Protein AF-A0A936TD82-F1 (afdb_monomer)

Solvent-accessible surface area (backbone atoms only — not comparable to full-atom values): 10692 Å² total; per-residue (Å²): 138,87,82,88,80,78,84,85,64,74,67,63,62,51,55,53,51,53,50,52,52,50,52,49,46,50,29,52,47,67,69,56,75,55,73,73,92,40,67,47,78,34,81,66,51,77,82,52,66,84,68,60,58,42,85,24,21,37,32,27,45,34,53,50,66,37,56,65,68,54,53,74,76,47,62,52,78,32,47,30,27,42,32,51,47,90,57,96,81,68,92,60,56,72,76,52,42,55,74,63,57,62,71,73,46,75,38,30,41,46,51,51,61,72,66,44,68,70,79,40,91,47,33,26,39,41,35,31,49,39,60,57,76,69,71,75,44,71,68,58,53,46,54,54,46,52,57,38,45,74,73,70,47,52,70,71,53,35,16,50,50,53,16,62,77,65,73,46,62,45,64,64,41,38,53,56,54,50,59,71,64,66,84,115

Structure (mmCIF, N/CA/C/O backbone):
data_AF-A0A936TD82-F1
#
_entry.id   AF-A0A936TD82-F1
#
loop_
_atom_site.group_PDB
_atom_site.id
_atom_site.type_symbol
_atom_site.label_atom_id
_atom_site.label_alt_id
_atom_site.label_comp_id
_atom_site.label_asym_id
_atom_site.label_entity_id
_atom_site.label_seq_id
_atom_site.pdbx_PDB_ins_code
_atom_site.Cartn_x
_atom_site.Cartn_y
_atom_site.Cartn_z
_atom_site.occupancy
_atom_site.B_iso_or_equiv
_atom_site.auth_seq_id
_atom_site.auth_comp_id
_atom_site.auth_asym_id
_atom_site.auth_atom_id
_atom_site.pdbx_PDB_model_num
ATOM 1 N N . MET A 1 1 ? -2.930 32.697 -51.860 1.00 32.88 1 MET A N 1
ATOM 2 C CA . MET A 1 1 ? -3.647 31.473 -51.443 1.00 32.88 1 MET A CA 1
ATOM 3 C C . MET A 1 1 ? -2.706 30.643 -50.570 1.00 32.88 1 MET A C 1
ATOM 5 O O . MET A 1 1 ? -1.529 30.583 -50.905 1.00 32.88 1 MET A O 1
ATOM 9 N N . PRO A 1 2 ? -3.184 30.146 -49.419 1.00 61.78 2 PRO A N 1
ATOM 10 C CA . PRO A 1 2 ? -2.385 29.692 -48.270 1.00 61.78 2 PRO A CA 1
ATOM 11 C C . PRO A 1 2 ? -2.064 28.193 -48.355 1.00 61.78 2 PRO A C 1
ATOM 13 O O . PRO A 1 2 ? -2.747 27.525 -49.112 1.00 61.78 2 PRO A O 1
ATOM 16 N N . GLN A 1 3 ? -1.140 27.667 -47.532 1.00 42.66 3 GLN A N 1
ATOM 17 C CA . GLN A 1 3 ? -1.385 26.486 -46.673 1.00 42.66 3 GLN A CA 1
ATOM 18 C C . GLN A 1 3 ? -0.402 26.448 -45.485 1.00 42.66 3 GLN A C 1
ATOM 20 O O . GLN A 1 3 ? 0.800 26.246 -45.632 1.00 42.66 3 GLN A O 1
ATOM 25 N N . ARG A 1 4 ? -0.964 26.640 -44.283 1.00 53.16 4 ARG A N 1
ATOM 26 C CA . ARG A 1 4 ? -0.412 26.195 -42.997 1.00 53.16 4 ARG A CA 1
ATOM 27 C C . ARG A 1 4 ? -0.395 24.663 -42.993 1.00 53.16 4 ARG A C 1
ATOM 29 O O . ARG A 1 4 ? -1.455 24.069 -43.157 1.00 53.16 4 ARG A O 1
ATOM 36 N N . ILE A 1 5 ? 0.741 24.038 -42.690 1.00 48.53 5 ILE A N 1
ATOM 37 C CA . ILE A 1 5 ? 0.775 22.645 -42.218 1.00 48.53 5 ILE A CA 1
ATOM 38 C C . ILE A 1 5 ? 1.261 22.679 -40.772 1.00 48.53 5 ILE A C 1
ATOM 40 O O . ILE A 1 5 ? 2.454 22.685 -40.478 1.00 48.53 5 ILE A O 1
ATOM 44 N N . GLY A 1 6 ? 0.297 22.775 -39.856 1.00 42.62 6 GLY A N 1
ATOM 45 C CA . GLY A 1 6 ? 0.531 22.534 -38.441 1.00 42.62 6 GLY A CA 1
ATOM 46 C C . GLY A 1 6 ? 0.872 21.060 -38.242 1.00 42.62 6 GLY A C 1
ATOM 47 O O . GLY A 1 6 ? 0.061 20.185 -38.546 1.00 42.62 6 GLY A O 1
ATOM 48 N N . ARG A 1 7 ? 2.087 20.799 -37.752 1.00 45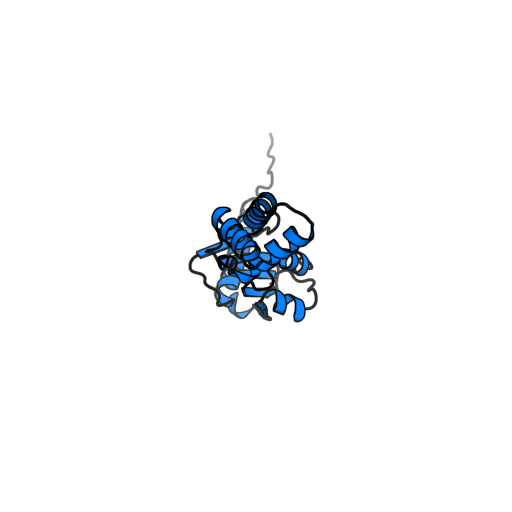.06 7 ARG A N 1
ATOM 49 C CA . ARG A 1 7 ? 2.569 19.483 -37.316 1.00 45.06 7 ARG A CA 1
ATOM 50 C C . ARG A 1 7 ? 1.556 18.828 -36.371 1.00 45.06 7 ARG A C 1
ATOM 52 O O . ARG A 1 7 ? 1.443 19.197 -35.209 1.00 45.06 7 ARG A O 1
ATOM 59 N N . SER A 1 8 ? 0.870 17.807 -36.863 1.00 43.50 8 SER A N 1
ATOM 60 C CA . SER A 1 8 ? -0.009 16.910 -36.107 1.00 43.50 8 SER A CA 1
ATOM 61 C C . SER A 1 8 ? 0.768 15.653 -35.686 1.00 43.50 8 SER A C 1
ATOM 63 O O . SER A 1 8 ? 0.385 14.528 -35.982 1.00 43.50 8 SER A O 1
ATOM 65 N N . VAL A 1 9 ? 1.907 15.849 -35.011 1.00 45.84 9 VAL A N 1
ATOM 66 C CA . VAL A 1 9 ? 2.781 14.756 -34.527 1.00 45.84 9 VAL A CA 1
ATOM 67 C C . VAL A 1 9 ? 2.456 14.365 -33.074 1.00 45.84 9 VAL A C 1
ATOM 69 O O . VAL A 1 9 ? 2.829 13.295 -32.619 1.00 45.84 9 VAL A O 1
ATOM 72 N N . SER A 1 10 ? 1.685 15.182 -32.351 1.00 50.56 10 SER A N 1
ATOM 73 C CA . SER A 1 10 ? 1.634 15.117 -30.884 1.00 50.56 10 SER A CA 1
ATOM 74 C C . SER A 1 10 ? 0.820 13.969 -30.270 1.00 50.56 10 SER A C 1
ATOM 76 O O . SER A 1 10 ? 1.037 13.680 -29.106 1.00 50.56 10 SER A O 1
ATOM 78 N N . ARG A 1 11 ? -0.110 13.318 -30.989 1.00 47.69 11 ARG A N 1
ATOM 79 C CA . ARG A 1 11 ? -1.046 12.348 -30.364 1.00 47.69 11 ARG A CA 1
ATOM 80 C C . ARG A 1 11 ? -0.688 10.872 -30.549 1.00 47.69 11 ARG A C 1
ATOM 82 O O . ARG A 1 11 ? -1.080 10.057 -29.726 1.00 47.69 11 ARG A O 1
ATOM 89 N N . ARG A 1 12 ? 0.031 10.504 -31.618 1.00 52.75 12 ARG A N 1
ATOM 90 C CA . ARG A 1 12 ? 0.433 9.096 -31.833 1.00 52.75 12 ARG A CA 1
ATOM 91 C C . ARG A 1 12 ? 1.598 8.697 -30.930 1.00 52.75 12 ARG A C 1
ATOM 93 O O . ARG A 1 12 ? 1.549 7.639 -30.325 1.00 52.75 12 ARG A O 1
ATOM 100 N N . SER A 1 13 ? 2.589 9.575 -30.780 1.00 61.00 13 SER A N 1
ATOM 101 C CA . SER A 1 13 ? 3.765 9.315 -29.940 1.00 61.00 13 SER A CA 1
ATOM 102 C C . SER A 1 13 ? 3.441 9.220 -28.450 1.00 61.00 13 SER A C 1
ATOM 104 O O . SER A 1 13 ? 4.151 8.553 -27.711 1.00 61.00 13 SER A O 1
ATOM 106 N N . GLU A 1 14 ? 2.398 9.914 -27.998 1.00 62.06 14 GLU A N 1
ATOM 107 C CA . GLU A 1 14 ? 1.961 9.896 -26.601 1.00 62.06 14 GLU A CA 1
ATOM 108 C C . GLU A 1 14 ? 1.272 8.569 -26.257 1.00 62.06 14 GLU A C 1
ATOM 110 O O . GLU A 1 14 ? 1.663 7.918 -25.293 1.00 62.06 14 GLU A O 1
ATOM 115 N N . GLY A 1 15 ? 0.365 8.098 -27.122 1.00 69.12 15 GLY A N 1
ATOM 116 C CA . GLY A 1 15 ? -0.286 6.794 -26.954 1.00 69.12 15 GLY A CA 1
ATOM 117 C C . GLY A 1 15 ? 0.677 5.604 -27.042 1.00 69.12 15 GLY A C 1
ATOM 118 O O . GLY A 1 15 ? 0.495 4.618 -26.332 1.00 69.12 15 GLY A O 1
ATOM 119 N N . ASP A 1 16 ? 1.728 5.697 -27.863 1.00 73.62 16 ASP A N 1
ATOM 120 C CA . ASP A 1 16 ? 2.760 4.653 -27.942 1.00 73.62 16 ASP A CA 1
ATOM 121 C C . ASP A 1 16 ? 3.604 4.586 -26.657 1.00 73.62 16 ASP A C 1
ATOM 123 O O . ASP A 1 16 ? 3.906 3.496 -26.173 1.00 73.62 16 ASP A O 1
ATOM 127 N N . ARG A 1 17 ? 3.935 5.739 -26.059 1.00 72.06 17 ARG A N 1
ATOM 128 C CA . ARG A 1 17 ? 4.674 5.814 -24.786 1.00 72.06 17 ARG A CA 1
ATOM 129 C C . ARG A 1 17 ? 3.850 5.313 -23.608 1.00 72.06 17 ARG A C 1
ATOM 131 O O . ARG A 1 17 ? 4.374 4.609 -22.752 1.00 72.06 17 ARG A O 1
ATOM 138 N N . GLU A 1 18 ? 2.574 5.674 -23.553 1.00 75.69 18 GLU A N 1
ATOM 139 C CA . GLU A 1 18 ? 1.669 5.210 -22.501 1.00 7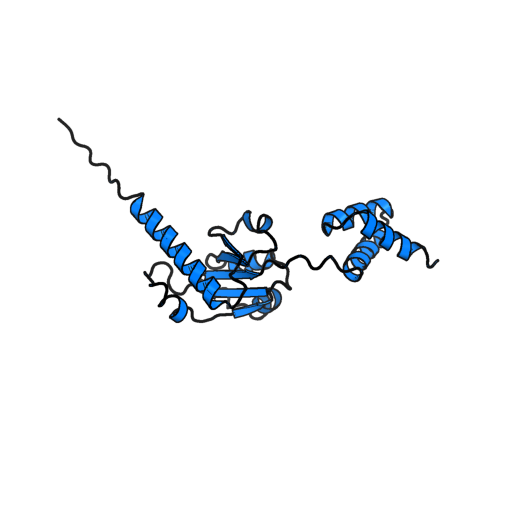5.69 18 GLU A CA 1
ATOM 140 C C . GLU A 1 18 ? 1.464 3.694 -22.576 1.00 75.69 18 GLU A C 1
ATOM 142 O O . GLU A 1 18 ? 1.583 3.003 -21.564 1.00 75.69 18 GLU A O 1
ATOM 147 N N . ARG A 1 19 ? 1.270 3.155 -23.789 1.00 78.44 19 ARG A N 1
ATOM 148 C CA . ARG A 1 19 ? 1.216 1.706 -24.015 1.00 78.44 19 ARG A CA 1
ATOM 149 C C . ARG A 1 19 ? 2.490 1.016 -23.532 1.00 78.44 19 ARG A C 1
ATOM 151 O O . ARG A 1 19 ? 2.409 0.029 -22.813 1.00 78.44 19 ARG A O 1
ATOM 158 N N . GLN A 1 20 ? 3.651 1.560 -23.881 1.00 76.25 20 GLN A N 1
ATOM 159 C CA . GLN A 1 20 ? 4.940 0.999 -23.486 1.00 76.25 20 GLN A CA 1
ATOM 160 C C . GLN A 1 20 ? 5.153 1.037 -21.964 1.00 76.25 20 GLN A C 1
ATOM 162 O O . GLN A 1 20 ? 5.685 0.089 -21.391 1.00 76.25 20 GLN A O 1
ATOM 167 N N . ARG A 1 21 ? 4.707 2.100 -21.283 1.00 77.06 21 ARG A N 1
ATOM 168 C CA . ARG A 1 21 ? 4.716 2.165 -19.812 1.00 77.06 21 ARG A CA 1
ATOM 169 C C . ARG A 1 21 ? 3.813 1.103 -19.194 1.00 77.06 21 ARG A C 1
ATOM 171 O O . ARG A 1 21 ? 4.217 0.461 -18.232 1.00 77.06 21 ARG A O 1
ATOM 178 N N . MET A 1 22 ? 2.629 0.891 -19.763 1.00 81.31 22 MET A N 1
ATOM 179 C CA . MET A 1 22 ? 1.710 -0.152 -19.308 1.00 81.31 22 MET A CA 1
ATOM 180 C C . MET A 1 22 ? 2.308 -1.555 -19.491 1.00 81.31 22 MET A C 1
ATOM 182 O O . MET A 1 22 ? 2.286 -2.350 -18.561 1.00 81.31 22 MET A O 1
ATOM 186 N N . GLU A 1 23 ? 2.900 -1.856 -20.649 1.00 81.75 23 GLU A N 1
ATOM 187 C CA . GLU A 1 23 ? 3.557 -3.149 -20.911 1.00 81.75 23 GLU A CA 1
ATOM 188 C C . GLU A 1 23 ? 4.676 -3.444 -19.901 1.00 81.75 23 GLU A C 1
ATOM 190 O O . GLU A 1 23 ? 4.805 -4.569 -19.419 1.00 81.75 23 GLU A O 1
ATOM 195 N N . ARG A 1 24 ? 5.442 -2.419 -19.514 1.00 77.62 24 ARG A N 1
ATOM 196 C CA . ARG A 1 24 ? 6.495 -2.537 -18.496 1.00 77.62 24 ARG A CA 1
ATOM 197 C C . ARG A 1 24 ? 5.947 -2.735 -17.091 1.00 77.62 24 ARG A C 1
ATOM 199 O O . ARG A 1 24 ? 6.465 -3.576 -16.365 1.00 77.62 24 ARG A O 1
ATOM 206 N N . ALA A 1 25 ? 4.885 -2.021 -16.724 1.00 80.88 25 ALA A N 1
ATOM 207 C CA . ALA A 1 25 ? 4.199 -2.240 -15.455 1.00 80.88 25 ALA A CA 1
ATOM 208 C C . ALA A 1 25 ? 3.687 -3.686 -15.338 1.00 80.88 25 ALA A C 1
ATOM 210 O O . ALA A 1 25 ? 3.802 -4.312 -14.288 1.00 80.88 25 ALA A O 1
ATOM 211 N N . LEU A 1 26 ? 3.172 -4.249 -16.434 1.00 82.25 26 LEU A N 1
ATOM 212 C CA . LEU A 1 26 ? 2.725 -5.642 -16.474 1.00 82.25 26 LEU A CA 1
ATOM 213 C C . LEU A 1 26 ? 3.889 -6.633 -16.372 1.00 82.25 26 LEU A C 1
ATOM 215 O O . LEU A 1 26 ? 3.753 -7.645 -15.690 1.00 82.25 26 LEU A O 1
ATOM 219 N N . ALA A 1 27 ? 5.035 -6.346 -16.994 1.00 77.75 27 ALA A N 1
ATOM 220 C CA . ALA A 1 27 ? 6.243 -7.154 -16.816 1.00 77.75 27 ALA A CA 1
ATOM 221 C C . ALA A 1 27 ? 6.747 -7.108 -15.360 1.00 77.75 27 ALA A C 1
ATOM 223 O O . ALA A 1 27 ? 7.101 -8.147 -14.806 1.00 77.75 27 ALA A O 1
ATOM 224 N N . ALA A 1 28 ? 6.687 -5.935 -14.716 1.00 76.25 28 ALA A N 1
ATOM 225 C CA . ALA A 1 28 ? 6.996 -5.769 -13.296 1.00 76.25 28 ALA A CA 1
ATOM 226 C C . ALA A 1 28 ? 6.036 -6.570 -12.396 1.00 76.25 28 ALA A C 1
ATOM 228 O O . ALA A 1 28 ? 6.445 -7.189 -11.420 1.00 76.25 28 ALA A O 1
ATOM 229 N N . LEU A 1 29 ? 4.747 -6.607 -12.729 1.00 80.56 29 LEU A N 1
ATOM 230 C CA . LEU A 1 29 ? 3.788 -7.435 -12.001 1.00 80.56 29 LEU A CA 1
ATOM 231 C C . LEU A 1 29 ? 4.046 -8.933 -12.214 1.00 80.56 29 LEU A C 1
ATOM 233 O O . LEU A 1 29 ? 3.994 -9.709 -11.270 1.00 80.56 29 LEU A O 1
ATOM 237 N N . ALA A 1 30 ? 4.340 -9.349 -13.445 1.00 78.50 30 ALA A N 1
ATOM 238 C CA . ALA A 1 30 ? 4.590 -10.753 -13.759 1.00 78.50 30 ALA A CA 1
ATOM 239 C C . ALA A 1 30 ? 5.874 -11.281 -13.097 1.00 78.50 30 ALA A C 1
ATOM 241 O O . ALA A 1 30 ? 5.915 -12.433 -12.669 1.00 78.50 30 ALA A O 1
ATOM 242 N N . GLY A 1 31 ? 6.915 -10.448 -13.009 1.00 71.00 31 GLY A N 1
ATOM 243 C CA . GLY A 1 31 ? 8.186 -10.812 -12.386 1.00 71.00 31 GLY A CA 1
ATOM 244 C C . GLY A 1 31 ? 8.202 -10.717 -10.856 1.00 71.00 31 GLY A C 1
ATOM 245 O O . GLY A 1 31 ? 9.081 -11.312 -10.239 1.00 71.00 31 GLY A O 1
ATOM 246 N N . SER A 1 32 ? 7.240 -10.021 -10.231 1.00 71.75 32 SER A N 1
ATOM 247 C CA . SER A 1 32 ? 7.220 -9.836 -8.769 1.00 71.75 32 SER A CA 1
ATOM 248 C C . SER A 1 32 ? 6.842 -11.101 -8.005 1.00 71.75 32 SER A C 1
ATOM 250 O O . SER A 1 32 ? 7.157 -11.218 -6.823 1.00 71.75 32 SER A O 1
ATOM 252 N N . GLY A 1 33 ? 6.146 -12.035 -8.660 1.00 68.69 33 GLY A N 1
ATOM 253 C CA . GLY A 1 33 ? 5.584 -13.224 -8.020 1.00 68.69 33 GLY A CA 1
ATOM 254 C C . GLY A 1 33 ? 4.395 -12.942 -7.092 1.00 68.69 33 GLY A C 1
ATOM 255 O O . GLY A 1 33 ? 3.906 -13.877 -6.462 1.00 68.69 33 GLY A O 1
ATOM 256 N N . LEU A 1 34 ? 3.931 -11.689 -7.021 1.00 73.12 34 LEU A N 1
ATOM 257 C CA . LEU A 1 34 ? 2.754 -11.270 -6.254 1.00 73.12 34 LEU A CA 1
ATOM 258 C C . LEU A 1 34 ? 1.461 -11.603 -7.011 1.00 73.12 34 LEU A C 1
ATOM 260 O O . LEU A 1 34 ? 1.478 -11.836 -8.227 1.00 73.12 34 LEU A O 1
ATOM 264 N N . ASP A 1 35 ? 0.326 -11.620 -6.305 1.00 75.00 35 ASP A N 1
ATOM 265 C CA . ASP A 1 35 ? -0.963 -11.922 -6.938 1.00 75.00 35 ASP A CA 1
ATOM 266 C C . ASP A 1 35 ? -1.258 -10.938 -8.085 1.00 75.00 35 ASP A C 1
ATOM 268 O O . ASP A 1 35 ? -1.232 -9.720 -7.925 1.00 75.00 35 ASP A O 1
ATOM 272 N N . SER A 1 36 ? -1.545 -11.467 -9.272 1.00 75.12 36 SER A N 1
ATOM 273 C CA . SER A 1 36 ? -1.836 -10.691 -10.483 1.00 75.12 36 SER A CA 1
ATOM 274 C C . SER A 1 36 ? -3.287 -10.838 -10.949 1.00 75.12 36 SER A C 1
ATOM 276 O O . SER A 1 36 ? -3.652 -10.327 -12.008 1.00 75.12 36 SER A O 1
ATOM 278 N N . THR A 1 37 ? -4.147 -11.507 -10.170 1.00 77.00 37 THR A N 1
ATOM 279 C CA . THR A 1 37 ? -5.559 -11.717 -10.533 1.00 77.00 37 THR A CA 1
ATOM 280 C C . THR A 1 37 ? -6.374 -10.426 -10.530 1.00 77.00 37 THR A C 1
ATOM 282 O O . THR A 1 37 ? -7.288 -10.269 -11.345 1.00 77.00 37 THR A O 1
ATOM 285 N N . ARG A 1 38 ? -6.041 -9.482 -9.643 1.00 78.12 38 ARG A N 1
ATOM 286 C CA . ARG A 1 38 ? -6.615 -8.135 -9.607 1.00 78.12 38 ARG A CA 1
ATOM 287 C C . ARG A 1 38 ? -5.513 -7.130 -9.356 1.00 78.12 38 ARG A C 1
ATOM 289 O O . ARG A 1 38 ? -4.869 -7.172 -8.313 1.00 78.12 38 ARG A O 1
ATOM 296 N N . PHE A 1 39 ? -5.322 -6.208 -10.291 1.00 83.38 39 PHE A N 1
ATOM 297 C CA . PHE A 1 39 ? -4.271 -5.214 -10.160 1.00 83.38 39 PHE A CA 1
ATOM 298 C C . PHE A 1 39 ? -4.663 -3.847 -10.707 1.00 83.38 39 PHE A C 1
ATOM 300 O O . PHE A 1 39 ? -5.529 -3.725 -11.576 1.00 83.38 39 PHE A O 1
ATOM 307 N N . ALA A 1 40 ? -4.004 -2.818 -10.186 1.00 83.88 40 ALA A N 1
ATOM 308 C CA . ALA A 1 40 ? -4.079 -1.452 -10.678 1.00 83.88 40 ALA A CA 1
ATOM 309 C C . ALA A 1 40 ? -2.672 -0.966 -11.028 1.00 83.88 40 ALA A C 1
ATOM 311 O O . ALA A 1 40 ? -1.726 -1.199 -10.282 1.00 83.88 40 ALA A O 1
ATOM 312 N N . VAL A 1 41 ? -2.535 -0.266 -12.152 1.00 85.00 41 VAL A N 1
ATOM 313 C CA . VAL A 1 41 ? -1.280 0.389 -12.535 1.00 85.00 41 VAL A CA 1
ATOM 314 C C . VAL A 1 41 ? -1.439 1.887 -12.315 1.00 85.00 41 VAL A C 1
ATOM 316 O O . VAL A 1 41 ? -2.281 2.518 -12.952 1.00 85.00 41 VAL A O 1
ATOM 319 N N . LEU A 1 42 ? -0.630 2.453 -11.422 1.00 84.19 42 LEU A N 1
ATOM 320 C CA . LEU A 1 42 ? -0.590 3.883 -11.134 1.00 84.19 42 LEU A CA 1
ATOM 321 C C . LEU A 1 42 ? 0.685 4.480 -11.728 1.00 84.19 42 LEU A C 1
ATOM 323 O O . LEU A 1 42 ? 1.787 4.285 -11.217 1.00 84.19 42 LEU A O 1
ATOM 327 N N . LEU A 1 43 ? 0.528 5.220 -12.825 1.00 77.25 43 LEU A N 1
ATOM 328 C CA . LEU A 1 43 ? 1.637 5.899 -13.503 1.00 77.25 43 LEU A CA 1
ATOM 329 C C . LEU A 1 43 ? 2.052 7.212 -12.815 1.00 77.25 43 LEU A C 1
ATOM 331 O O . LEU A 1 43 ? 3.120 7.742 -13.119 1.00 77.25 43 LEU A O 1
ATOM 335 N N . ASP A 1 44 ? 1.218 7.716 -11.904 1.00 72.88 44 ASP A N 1
ATOM 336 C CA . ASP A 1 44 ? 1.498 8.844 -11.015 1.00 72.88 44 ASP A CA 1
ATOM 337 C C . ASP A 1 44 ? 0.988 8.490 -9.602 1.00 72.88 44 ASP A C 1
ATOM 339 O O . ASP A 1 44 ? -0.204 8.611 -9.322 1.00 72.88 44 ASP A O 1
ATOM 343 N N . PRO A 1 45 ? 1.849 7.985 -8.701 1.00 63.38 45 PRO A N 1
ATOM 344 C CA . PRO A 1 45 ? 1.429 7.478 -7.394 1.00 63.38 45 PRO A CA 1
ATOM 345 C C . PRO A 1 45 ? 1.069 8.581 -6.379 1.00 63.38 45 PRO A C 1
ATOM 347 O O . PRO A 1 45 ? 0.902 8.282 -5.200 1.00 63.38 45 PRO A O 1
ATOM 350 N N . GLY A 1 46 ? 0.960 9.851 -6.794 1.00 64.06 46 GLY A N 1
ATOM 351 C CA . GLY A 1 46 ? 0.718 11.018 -5.941 1.00 64.06 46 GLY A CA 1
ATOM 352 C C . GLY A 1 46 ? -0.430 10.875 -4.927 1.00 64.06 46 GLY A C 1
ATOM 353 O O . GLY A 1 46 ? -0.221 10.454 -3.788 1.00 64.06 46 GLY A O 1
ATOM 354 N N . ALA A 1 47 ? -1.636 11.331 -5.262 1.00 54.31 47 ALA A N 1
ATOM 355 C CA . ALA A 1 47 ? -2.792 11.285 -4.353 1.00 54.31 47 ALA A CA 1
ATOM 356 C C . ALA A 1 47 ? -3.521 9.924 -4.362 1.00 54.31 47 ALA A C 1
ATOM 358 O O . ALA A 1 47 ? -4.358 9.665 -3.496 1.00 54.31 47 ALA A O 1
ATOM 359 N N . ASP A 1 48 ? -3.172 9.048 -5.304 1.00 60.75 48 ASP A N 1
ATOM 360 C CA . ASP A 1 48 ? -3.988 7.889 -5.680 1.00 60.75 48 ASP A CA 1
ATOM 361 C C . ASP A 1 48 ? -3.717 6.634 -4.840 1.00 60.75 48 ASP A C 1
ATOM 363 O O . ASP A 1 48 ? -4.520 5.703 -4.841 1.00 60.75 48 ASP A O 1
ATOM 367 N N . LEU A 1 49 ? -2.649 6.628 -4.032 1.00 61.97 49 LEU A N 1
ATOM 368 C CA . LEU A 1 49 ? -2.369 5.538 -3.088 1.00 61.97 49 LEU A CA 1
ATOM 369 C C . LEU A 1 49 ? -3.498 5.328 -2.069 1.00 61.97 49 LEU A C 1
ATOM 371 O O . LEU A 1 49 ? -3.756 4.202 -1.659 1.00 61.97 49 LEU A O 1
ATOM 375 N N . ALA A 1 50 ? -4.206 6.396 -1.689 1.00 55.75 50 ALA A N 1
ATOM 376 C CA . ALA A 1 50 ? -5.338 6.312 -0.765 1.00 55.75 50 ALA A CA 1
ATOM 377 C C . ALA A 1 50 ? -6.600 5.690 -1.397 1.00 55.75 50 ALA A C 1
ATOM 379 O O . ALA A 1 50 ? -7.543 5.364 -0.676 1.00 55.75 50 ALA A O 1
ATOM 380 N N . VAL A 1 51 ? -6.630 5.558 -2.728 1.00 55.38 51 VAL A N 1
ATOM 381 C CA . VAL A 1 51 ? -7.781 5.082 -3.514 1.00 55.38 51 VAL A CA 1
ATOM 382 C C . VAL A 1 51 ? -7.632 3.607 -3.904 1.00 55.38 51 VAL A C 1
ATOM 384 O O . VAL A 1 51 ? -8.587 3.002 -4.386 1.00 55.38 51 VAL A O 1
ATOM 387 N N . LEU A 1 52 ? -6.461 3.003 -3.675 1.00 62.78 52 LEU A N 1
ATOM 388 C CA . LEU A 1 52 ? -6.224 1.599 -3.993 1.00 62.78 52 LEU A CA 1
ATOM 389 C C . LEU A 1 52 ? -7.159 0.682 -3.193 1.00 62.78 52 LEU A C 1
ATOM 391 O O . LEU A 1 52 ? -7.177 0.686 -1.959 1.00 62.78 52 LEU A O 1
ATOM 395 N N . ASP A 1 53 ? -7.942 -0.111 -3.929 1.00 60.47 53 ASP A N 1
ATOM 396 C CA . ASP A 1 53 ? -8.738 -1.198 -3.371 1.00 60.47 53 ASP A CA 1
ATOM 397 C C . ASP A 1 53 ? -7.786 -2.227 -2.751 1.00 60.47 53 ASP A C 1
ATOM 399 O O . ASP A 1 53 ? -6.848 -2.712 -3.381 1.00 60.47 53 ASP A O 1
ATOM 403 N N . ARG A 1 54 ? -8.050 -2.550 -1.488 1.00 62.50 54 ARG A N 1
ATOM 404 C CA . ARG A 1 54 ? -7.207 -3.380 -0.621 1.00 62.50 54 ARG A CA 1
ATOM 405 C C . ARG A 1 54 ? -7.260 -4.874 -0.965 1.00 62.50 54 ARG A C 1
ATOM 407 O O . ARG A 1 54 ? -6.740 -5.692 -0.223 1.00 62.50 54 ARG A O 1
ATOM 414 N N . SER A 1 55 ? -7.956 -5.235 -2.041 1.00 63.47 55 SER A N 1
ATOM 415 C CA . SER A 1 55 ? -7.994 -6.582 -2.621 1.00 63.47 55 SER A CA 1
ATOM 416 C C . SER A 1 55 ? -7.195 -6.693 -3.923 1.00 63.47 55 SER A C 1
ATOM 418 O O . SER A 1 55 ? -7.371 -7.655 -4.673 1.00 63.47 55 SER A O 1
ATOM 420 N N . MET A 1 56 ? -6.379 -5.681 -4.229 1.00 75.56 56 MET A N 1
ATOM 421 C CA . MET A 1 56 ? -5.671 -5.562 -5.495 1.00 75.56 56 MET A CA 1
ATOM 422 C C . MET A 1 56 ? -4.179 -5.335 -5.291 1.00 75.56 56 MET A C 1
ATOM 424 O O . MET A 1 56 ? -3.752 -4.594 -4.408 1.00 75.56 56 MET A O 1
ATOM 428 N N . THR A 1 57 ? -3.386 -5.898 -6.190 1.00 80.88 57 THR A N 1
ATOM 429 C CA . THR A 1 57 ? -1.965 -5.582 -6.297 1.00 80.88 57 THR A CA 1
ATOM 430 C C . THR A 1 57 ? -1.798 -4.269 -7.051 1.00 80.88 57 THR A C 1
ATOM 432 O O . THR A 1 57 ? -2.362 -4.076 -8.128 1.00 80.88 57 THR A O 1
ATOM 435 N N . ALA A 1 58 ? -1.041 -3.329 -6.504 1.00 84.75 58 ALA A N 1
ATOM 436 C CA . ALA A 1 58 ? -0.773 -2.067 -7.175 1.00 84.75 58 ALA A CA 1
ATOM 437 C C . ALA A 1 58 ? 0.633 -2.064 -7.764 1.00 84.75 58 ALA A C 1
ATOM 439 O O . ALA A 1 58 ? 1.590 -2.453 -7.105 1.00 84.75 58 ALA A O 1
ATOM 440 N N . VAL A 1 59 ? 0.754 -1.585 -8.997 1.00 86.56 59 VAL A N 1
ATOM 441 C CA . VAL A 1 59 ? 2.030 -1.354 -9.673 1.00 86.56 59 VAL A CA 1
ATOM 442 C C . VAL A 1 59 ? 2.213 0.146 -9.817 1.00 86.56 59 VAL A C 1
ATOM 444 O O . VAL A 1 59 ? 1.442 0.807 -10.512 1.00 86.56 59 VAL A O 1
ATOM 447 N N . LEU A 1 60 ? 3.218 0.693 -9.148 1.00 86.25 60 LEU A N 1
ATOM 448 C CA . LEU A 1 60 ? 3.452 2.126 -9.042 1.00 86.25 60 LEU A CA 1
ATOM 449 C C . LEU A 1 60 ? 4.669 2.511 -9.873 1.00 86.25 60 LEU A C 1
ATOM 451 O O . LEU A 1 60 ? 5.752 1.965 -9.664 1.00 86.25 60 LEU A O 1
ATOM 455 N N . ALA A 1 61 ? 4.516 3.480 -10.770 1.00 84.44 61 ALA A N 1
ATOM 456 C CA . ALA A 1 61 ? 5.656 4.117 -11.414 1.00 84.44 61 ALA A CA 1
ATOM 457 C C . ALA A 1 61 ? 6.349 5.045 -10.411 1.00 84.44 61 ALA A C 1
ATOM 459 O O . ALA A 1 61 ? 5.743 5.982 -9.891 1.00 84.44 61 ALA A O 1
ATOM 460 N N . VAL A 1 62 ? 7.630 4.816 -10.155 1.00 81.69 62 VAL A N 1
ATOM 461 C CA . VAL A 1 62 ? 8.425 5.604 -9.214 1.00 81.69 62 VAL A CA 1
ATOM 462 C C . VAL A 1 62 ? 9.511 6.343 -9.984 1.00 81.69 62 VAL A C 1
ATOM 464 O O . VAL A 1 62 ? 10.257 5.759 -10.769 1.00 81.69 62 VAL A O 1
ATOM 467 N N . SER A 1 63 ? 9.586 7.655 -9.772 1.00 77.44 63 SER A N 1
ATOM 468 C CA . SER A 1 63 ? 10.633 8.496 -10.361 1.00 77.44 63 SER A CA 1
ATOM 469 C C . SER A 1 63 ? 11.972 8.316 -9.628 1.00 77.44 63 SER A C 1
ATOM 471 O O . SER A 1 63 ? 11.956 7.955 -8.448 1.00 77.44 63 SER A O 1
ATOM 473 N N . PRO A 1 64 ? 13.113 8.631 -10.273 1.00 76.12 64 PRO A N 1
ATOM 474 C CA . PRO A 1 64 ? 14.426 8.660 -9.624 1.00 76.12 64 PRO A CA 1
ATOM 475 C C . PRO A 1 64 ? 14.401 9.417 -8.292 1.00 76.12 64 PRO A C 1
ATOM 477 O O . PRO A 1 64 ? 13.813 10.498 -8.210 1.00 76.12 64 PRO A O 1
ATOM 480 N N . GLY A 1 65 ? 14.987 8.839 -7.239 1.00 73.75 65 GLY A N 1
ATOM 481 C CA . GLY A 1 65 ? 14.981 9.410 -5.882 1.00 73.75 65 GLY A CA 1
ATOM 482 C C . GLY A 1 65 ? 13.608 9.476 -5.184 1.00 73.75 65 GLY A C 1
ATOM 483 O O . GLY A 1 65 ? 13.516 9.934 -4.047 1.00 73.75 65 GLY A O 1
ATOM 484 N N . GLY A 1 66 ? 12.528 9.022 -5.831 1.00 78.00 66 GLY A N 1
ATOM 485 C CA . GLY A 1 66 ? 11.162 9.056 -5.297 1.00 78.00 66 GLY A CA 1
ATOM 486 C C . GLY A 1 66 ? 10.779 7.845 -4.443 1.00 78.00 66 GLY A C 1
ATOM 487 O O . GLY A 1 66 ? 9.771 7.897 -3.739 1.00 78.00 66 GLY A O 1
ATOM 488 N N . LEU A 1 67 ? 11.569 6.766 -4.478 1.00 78.62 67 LEU A N 1
ATOM 489 C CA . LEU A 1 67 ? 11.242 5.500 -3.814 1.00 78.62 67 LEU A CA 1
ATOM 490 C C . LEU A 1 67 ? 11.055 5.662 -2.304 1.00 78.62 67 LEU A C 1
ATOM 492 O O . LEU A 1 67 ? 10.043 5.212 -1.773 1.00 78.62 67 LEU A O 1
ATOM 496 N N . GLY A 1 68 ? 11.969 6.361 -1.623 1.00 75.88 68 GLY A N 1
ATOM 497 C CA . GLY A 1 68 ? 11.861 6.605 -0.181 1.00 75.88 68 GLY A CA 1
ATOM 498 C C . GLY A 1 68 ? 10.549 7.298 0.202 1.00 75.88 68 GLY A C 1
ATOM 499 O O . GLY A 1 68 ? 9.837 6.828 1.083 1.00 75.88 68 GLY A O 1
ATOM 500 N N . ALA A 1 69 ? 10.165 8.343 -0.538 1.00 77.25 69 ALA A N 1
ATOM 501 C CA . ALA A 1 69 ? 8.930 9.085 -0.284 1.00 77.25 69 ALA A CA 1
ATOM 502 C C . ALA A 1 69 ? 7.661 8.247 -0.523 1.00 77.25 69 ALA A C 1
ATOM 504 O O . ALA A 1 69 ? 6.647 8.464 0.141 1.00 77.25 69 ALA A O 1
ATOM 505 N N . VAL A 1 70 ? 7.695 7.298 -1.465 1.00 77.75 70 VAL A N 1
ATOM 506 C CA . VAL A 1 70 ? 6.592 6.349 -1.679 1.00 77.75 70 VAL A CA 1
ATOM 507 C C . VAL A 1 70 ? 6.549 5.328 -0.544 1.00 77.75 70 VAL A C 1
ATOM 509 O O . VAL A 1 70 ? 5.487 5.134 0.044 1.00 77.75 70 VAL A O 1
ATOM 512 N N . LEU A 1 71 ? 7.690 4.731 -0.182 1.00 78.19 71 LEU A N 1
ATOM 513 C CA . LEU A 1 71 ? 7.777 3.757 0.908 1.00 78.19 71 LEU A CA 1
ATOM 514 C C . LEU A 1 71 ? 7.323 4.359 2.237 1.00 78.19 71 LEU A C 1
ATOM 516 O O . LEU A 1 71 ? 6.607 3.683 2.967 1.00 78.19 71 LEU A O 1
ATOM 520 N N . ASP A 1 72 ? 7.669 5.611 2.549 1.00 76.81 72 ASP A N 1
ATOM 521 C CA . ASP A 1 72 ? 7.261 6.322 3.775 1.00 76.81 72 ASP A CA 1
ATOM 522 C C . ASP A 1 72 ? 5.738 6.417 3.958 1.00 76.81 72 ASP A C 1
ATOM 524 O O . ASP A 1 72 ? 5.250 6.536 5.083 1.00 76.81 72 ASP A O 1
ATOM 528 N N . ARG A 1 73 ? 4.974 6.342 2.864 1.00 74.94 73 ARG A N 1
ATOM 529 C CA . ARG A 1 73 ? 3.505 6.427 2.872 1.00 74.94 73 ARG A CA 1
ATOM 530 C C . ARG A 1 73 ? 2.830 5.060 2.995 1.00 74.94 73 ARG A C 1
ATOM 532 O O . ARG A 1 73 ? 1.612 5.009 3.151 1.00 74.94 73 ARG A O 1
ATOM 539 N N . LEU A 1 74 ? 3.600 3.975 2.922 1.00 75.31 74 LEU A N 1
ATOM 540 C CA . LEU A 1 74 ? 3.120 2.598 2.995 1.00 75.31 74 LEU A CA 1
ATOM 541 C C . LEU A 1 74 ? 3.328 2.001 4.392 1.00 75.31 74 LEU A C 1
ATOM 543 O O . LEU A 1 74 ? 4.217 2.412 5.147 1.00 75.31 74 LEU A O 1
ATOM 547 N N . ASN A 1 75 ? 2.502 1.008 4.729 1.00 71.19 75 ASN A N 1
ATOM 548 C CA . ASN A 1 75 ? 2.660 0.238 5.957 1.00 71.19 75 ASN A CA 1
ATOM 549 C C . ASN A 1 75 ? 3.935 -0.618 5.866 1.00 71.19 75 ASN A C 1
ATOM 551 O O . ASN A 1 75 ? 4.226 -1.216 4.836 1.00 71.19 75 ASN A O 1
ATOM 555 N N . ALA A 1 76 ? 4.705 -0.655 6.953 1.00 63.62 76 ALA A N 1
ATOM 556 C CA . ALA A 1 76 ? 5.994 -1.332 7.035 1.00 63.62 76 ALA A CA 1
ATOM 557 C C . ALA A 1 76 ? 5.911 -2.846 6.762 1.00 63.62 76 ALA A C 1
ATOM 559 O O . ALA A 1 76 ? 6.873 -3.414 6.252 1.00 63.62 76 ALA A O 1
ATOM 560 N N . ASN A 1 77 ? 4.775 -3.480 7.066 1.00 63.91 77 ASN A N 1
ATOM 561 C CA . ASN A 1 77 ? 4.584 -4.925 6.894 1.00 63.91 77 ASN A CA 1
ATOM 562 C C . ASN A 1 77 ? 4.061 -5.317 5.507 1.00 63.91 77 ASN A C 1
ATOM 564 O O . ASN A 1 77 ? 4.018 -6.500 5.185 1.00 63.91 77 ASN A O 1
ATOM 568 N N . THR A 1 78 ? 3.697 -4.341 4.676 1.00 72.94 78 THR A N 1
ATOM 569 C CA . THR A 1 78 ? 3.142 -4.600 3.351 1.00 72.94 78 THR A CA 1
ATOM 570 C C . THR A 1 78 ? 4.162 -5.310 2.466 1.00 72.94 78 THR A C 1
ATOM 572 O O . THR A 1 78 ? 5.301 -4.852 2.339 1.00 72.94 78 THR A O 1
ATOM 575 N N . GLY A 1 79 ? 3.741 -6.419 1.853 1.00 71.62 79 GLY A N 1
ATOM 576 C CA . GLY A 1 79 ? 4.532 -7.141 0.862 1.00 71.62 79 GLY A CA 1
ATOM 577 C C . GLY A 1 79 ? 4.787 -6.265 -0.359 1.00 71.62 79 GLY A C 1
ATOM 578 O O . GLY A 1 79 ? 3.857 -5.718 -0.957 1.00 71.62 79 GLY A O 1
ATOM 579 N N . ALA A 1 80 ? 6.057 -6.102 -0.708 1.00 77.06 80 ALA A N 1
ATOM 580 C CA . ALA A 1 80 ? 6.496 -5.193 -1.745 1.00 77.06 80 ALA A CA 1
ATOM 581 C C . ALA A 1 80 ? 7.637 -5.790 -2.582 1.00 77.06 80 ALA A C 1
ATOM 583 O O . ALA A 1 80 ? 8.543 -6.471 -2.104 1.00 77.06 80 ALA A O 1
ATOM 58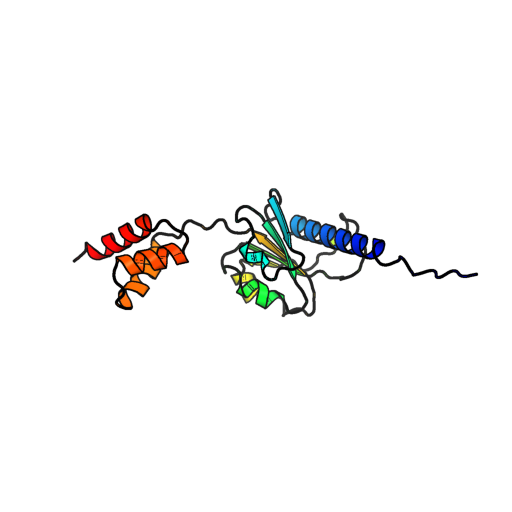4 N N . ALA A 1 81 ? 7.602 -5.490 -3.871 1.00 78.38 81 ALA A N 1
ATOM 585 C CA . ALA A 1 81 ? 8.645 -5.813 -4.822 1.00 78.38 81 ALA A CA 1
ATOM 586 C C . ALA A 1 81 ? 9.102 -4.524 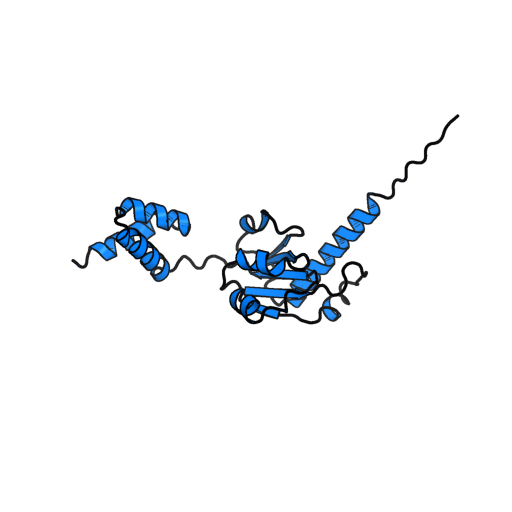-5.496 1.00 78.38 81 ALA A C 1
ATOM 588 O O . ALA A 1 81 ? 8.309 -3.837 -6.142 1.00 78.38 81 ALA A O 1
ATOM 589 N N . TRP A 1 82 ? 10.379 -4.191 -5.353 1.00 79.56 82 TRP A N 1
ATOM 590 C CA . TRP A 1 82 ? 10.994 -3.104 -6.100 1.00 79.56 82 TRP A CA 1
ATOM 591 C C . TRP A 1 82 ? 11.743 -3.644 -7.308 1.00 79.56 82 TRP A C 1
ATOM 593 O O . TRP A 1 82 ? 12.501 -4.613 -7.204 1.00 79.56 82 TRP A O 1
ATOM 603 N N . VAL A 1 83 ? 11.571 -2.953 -8.432 1.00 75.69 83 VAL A N 1
ATOM 604 C CA . VAL A 1 83 ? 12.328 -3.206 -9.650 1.00 75.69 83 VAL A CA 1
ATOM 605 C C . VAL A 1 83 ? 12.789 -1.895 -10.237 1.00 75.69 83 VAL A C 1
ATOM 607 O O . VAL A 1 83 ? 11.970 -1.056 -10.616 1.00 75.69 83 VAL A O 1
ATOM 610 N N . ALA A 1 84 ? 14.102 -1.731 -10.354 1.00 70.81 84 ALA A N 1
ATOM 611 C CA . ALA A 1 84 ? 14.645 -0.664 -11.174 1.00 70.81 84 ALA A CA 1
ATOM 612 C C . ALA A 1 84 ? 14.188 -0.877 -12.628 1.00 70.81 84 ALA A C 1
ATOM 614 O O . ALA A 1 84 ? 14.190 -2.002 -13.127 1.00 70.81 84 ALA A O 1
ATOM 615 N N . ASP A 1 85 ? 13.761 0.186 -13.310 1.00 69.12 85 ASP A N 1
ATOM 616 C CA . ASP A 1 85 ? 13.552 0.166 -14.757 1.00 69.12 85 ASP A CA 1
ATOM 617 C C . ASP A 1 85 ? 14.888 0.560 -15.397 1.00 69.12 85 ASP A C 1
ATOM 619 O O . ASP A 1 85 ? 15.212 1.752 -15.442 1.00 69.12 85 ASP A O 1
ATOM 623 N N . PRO A 1 86 ? 15.697 -0.402 -15.882 1.00 51.62 86 PRO A N 1
ATOM 624 C CA . PRO A 1 86 ? 17.057 -0.097 -16.303 1.00 51.62 86 PRO A CA 1
ATOM 625 C C . PRO A 1 86 ? 17.113 0.865 -17.497 1.00 51.62 86 PRO A C 1
ATOM 627 O O . PRO A 1 86 ? 18.147 1.494 -17.722 1.00 51.62 86 PRO A O 1
ATOM 630 N N . HIS A 1 87 ? 16.040 1.031 -18.285 1.00 54.16 87 HIS A N 1
ATOM 631 C CA . HIS A 1 87 ? 16.119 1.758 -19.553 1.00 54.16 87 HIS A CA 1
ATOM 632 C C . HIS A 1 87 ? 14.841 2.536 -19.876 1.00 54.16 87 HIS A C 1
ATOM 634 O O . HIS A 1 87 ? 13.996 2.075 -20.646 1.00 54.16 87 HIS A O 1
ATOM 640 N N . GLY A 1 88 ? 14.746 3.771 -19.379 1.00 46.72 88 GLY A N 1
ATOM 641 C CA . GLY A 1 88 ? 13.608 4.698 -19.507 1.00 46.72 88 GLY A CA 1
ATOM 642 C C . GLY A 1 88 ? 13.114 5.104 -20.910 1.00 46.72 88 GLY A C 1
ATOM 643 O O . GLY A 1 88 ? 12.327 6.036 -20.990 1.00 46.72 88 GLY A O 1
ATOM 644 N N . ASP A 1 89 ? 13.522 4.437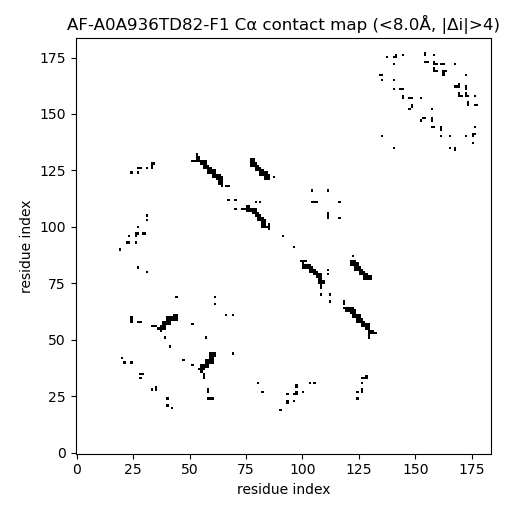 -22.000 1.00 46.62 89 ASP A N 1
ATOM 645 C CA . ASP A 1 89 ? 12.982 4.678 -23.357 1.00 46.62 89 ASP A CA 1
ATOM 646 C C . ASP A 1 89 ? 13.121 3.490 -24.351 1.00 46.62 89 ASP A C 1
ATOM 648 O O . ASP A 1 89 ? 12.686 3.586 -25.501 1.00 46.62 89 ASP A O 1
ATOM 652 N N . GLN A 1 90 ? 13.705 2.340 -23.973 1.00 44.22 90 GLN A N 1
ATOM 653 C CA . GLN A 1 90 ? 13.895 1.227 -24.923 1.00 44.22 90 GLN A CA 1
ATOM 654 C C . GLN A 1 90 ? 12.622 0.409 -25.193 1.00 44.22 90 GLN A C 1
ATOM 656 O O . GLN A 1 90 ? 11.898 -0.013 -24.290 1.00 44.22 90 GLN A O 1
ATOM 661 N N . ARG A 1 91 ? 12.341 0.147 -26.468 1.00 46.56 91 ARG A N 1
ATOM 662 C CA . ARG A 1 91 ? 11.257 -0.745 -26.891 1.00 46.56 91 ARG A CA 1
ATOM 663 C C . ARG A 1 91 ? 11.615 -2.173 -26.473 1.00 46.56 91 ARG A C 1
ATOM 665 O O . ARG A 1 91 ? 12.562 -2.733 -27.011 1.00 46.56 91 ARG A O 1
ATOM 672 N N . LEU A 1 92 ? 10.901 -2.717 -25.494 1.00 47.19 92 LEU A N 1
ATOM 673 C CA . LEU A 1 92 ? 11.065 -4.096 -25.045 1.00 47.19 92 LEU A CA 1
ATOM 674 C C . LEU A 1 92 ? 9.813 -4.857 -25.461 1.00 47.19 92 LEU A C 1
ATOM 676 O O . LEU A 1 92 ? 8.708 -4.445 -25.118 1.00 47.19 92 LEU A O 1
ATOM 680 N N . ASP A 1 93 ? 9.982 -5.946 -26.205 1.00 47.78 93 ASP A N 1
ATOM 681 C CA . ASP A 1 93 ? 8.895 -6.901 -26.397 1.00 47.78 93 ASP A CA 1
ATOM 682 C C . ASP A 1 93 ? 8.564 -7.531 -25.035 1.00 47.78 93 ASP A C 1
ATOM 684 O O . ASP A 1 93 ? 9.467 -7.790 -24.238 1.00 47.78 93 ASP A O 1
ATOM 688 N N . ALA A 1 94 ? 7.284 -7.786 -24.749 1.00 43.16 94 ALA A N 1
ATOM 689 C CA . ALA A 1 94 ? 6.822 -8.232 -23.427 1.00 43.16 94 ALA A CA 1
ATOM 690 C C . ALA A 1 94 ? 7.560 -9.477 -22.881 1.00 43.16 94 ALA A C 1
ATOM 692 O O . ALA A 1 94 ? 7.711 -9.615 -21.671 1.00 43.16 94 ALA A O 1
ATOM 693 N N . GLY A 1 95 ? 8.066 -10.354 -23.760 1.00 41.66 95 GLY A N 1
ATOM 694 C CA . GLY A 1 95 ? 8.903 -11.499 -23.374 1.00 41.66 95 GLY A CA 1
ATOM 695 C C . GLY A 1 95 ? 10.343 -11.132 -22.990 1.00 41.66 95 GLY A C 1
ATOM 696 O O . GLY A 1 95 ? 10.908 -11.752 -22.100 1.00 41.66 95 GLY A O 1
ATOM 697 N N . ALA A 1 96 ? 10.918 -10.095 -23.606 1.00 43.03 96 ALA A N 1
ATOM 698 C CA . ALA A 1 96 ? 12.259 -9.592 -23.299 1.00 43.03 96 ALA A CA 1
ATOM 699 C C . ALA A 1 96 ? 12.266 -8.648 -22.084 1.00 43.03 96 ALA A C 1
ATOM 701 O O . ALA A 1 96 ? 13.276 -8.528 -21.398 1.00 43.03 96 ALA A O 1
ATOM 702 N N . ALA A 1 97 ? 11.137 -7.995 -21.784 1.00 47.00 97 ALA A N 1
ATOM 703 C CA . ALA A 1 97 ? 11.001 -7.140 -20.606 1.00 47.00 97 ALA A CA 1
ATOM 704 C C . ALA A 1 97 ? 11.236 -7.911 -19.295 1.00 47.00 97 ALA A C 1
ATOM 706 O O . ALA A 1 97 ? 11.869 -7.383 -18.389 1.00 47.00 97 ALA A O 1
ATOM 707 N N . VAL A 1 98 ? 10.801 -9.174 -19.224 1.00 46.75 98 VAL A N 1
ATOM 708 C CA . VAL A 1 98 ? 10.996 -10.039 -18.048 1.00 46.75 98 VAL A CA 1
ATOM 709 C C . VAL A 1 98 ? 12.469 -10.437 -17.869 1.00 46.75 98 VAL A C 1
ATOM 711 O O . VAL A 1 98 ? 12.944 -10.528 -16.741 1.00 46.75 98 VAL A O 1
ATOM 714 N N . GLU A 1 99 ? 13.219 -10.624 -18.961 1.00 42.28 99 GLU A N 1
ATOM 715 C CA . GLU A 1 99 ? 14.636 -11.027 -18.916 1.00 42.28 99 GLU A CA 1
ATOM 716 C C . GLU A 1 99 ? 15.598 -9.875 -18.568 1.00 42.28 99 GLU A C 1
ATOM 718 O O . GLU A 1 99 ? 16.689 -10.120 -18.055 1.00 42.28 99 GLU A O 1
ATOM 723 N N . VAL A 1 100 ? 15.208 -8.619 -18.826 1.00 44.88 100 VAL A N 1
ATOM 724 C CA . VAL A 1 100 ? 16.073 -7.430 -18.659 1.00 44.88 100 VAL A CA 1
ATOM 725 C C . VAL A 1 100 ? 15.938 -6.781 -17.275 1.00 44.88 100 VAL A C 1
ATOM 727 O O . VAL A 1 100 ? 16.775 -5.968 -16.885 1.00 44.88 100 VAL A O 1
ATOM 730 N N . MET A 1 101 ? 14.925 -7.151 -16.491 1.00 52.12 101 MET A N 1
ATOM 731 C CA . MET A 1 101 ? 14.731 -6.635 -15.133 1.00 52.12 101 MET A CA 1
ATOM 732 C C . MET A 1 101 ? 15.726 -7.291 -14.162 1.00 52.12 101 MET A C 1
ATOM 734 O O . MET A 1 101 ? 15.428 -8.278 -13.492 1.00 52.12 101 MET A O 1
ATOM 738 N N . HIS A 1 102 ? 16.952 -6.767 -14.127 1.00 48.00 102 HIS A N 1
ATOM 739 C CA . HIS A 1 102 ? 17.961 -7.085 -13.117 1.00 48.00 102 HIS A CA 1
ATOM 740 C C . HIS A 1 102 ? 17.666 -6.343 -11.800 1.00 48.00 102 HIS A C 1
ATOM 742 O O . HIS A 1 102 ? 17.217 -5.203 -11.822 1.00 48.00 102 HIS A O 1
ATOM 748 N N . GLY A 1 103 ? 17.956 -6.971 -10.652 1.00 56.09 103 GLY A N 1
ATOM 749 C CA . GLY A 1 103 ? 17.928 -6.290 -9.347 1.00 56.09 103 GLY A CA 1
ATOM 750 C C . GLY A 1 103 ? 16.568 -6.239 -8.644 1.00 56.09 103 GLY A C 1
ATOM 751 O O . GLY A 1 103 ? 16.231 -5.224 -8.043 1.00 56.09 103 GLY A O 1
ATOM 752 N N . TRP A 1 104 ? 15.783 -7.319 -8.704 1.00 63.75 104 TRP A N 1
ATOM 753 C CA . TRP A 1 104 ? 14.575 -7.444 -7.886 1.00 63.75 104 TRP A CA 1
ATOM 754 C C . TRP A 1 104 ? 14.931 -7.437 -6.407 1.00 63.75 104 TRP A C 1
ATOM 756 O O . TRP A 1 104 ? 15.696 -8.282 -5.939 1.00 63.75 104 TRP A O 1
ATOM 766 N N . HIS A 1 105 ? 14.314 -6.521 -5.674 1.00 64.56 105 HIS A N 1
ATOM 767 C CA . HIS A 1 105 ? 14.298 -6.564 -4.224 1.00 64.56 105 HIS A CA 1
ATOM 768 C C . HIS A 1 105 ? 12.885 -6.950 -3.800 1.00 64.56 105 HIS A C 1
ATOM 770 O O . HIS A 1 105 ? 11.935 -6.201 -4.023 1.00 64.56 105 HIS A O 1
ATOM 776 N N . LEU A 1 106 ? 12.754 -8.156 -3.253 1.00 65.94 106 LEU A N 1
ATOM 777 C CA . LEU A 1 106 ? 11.502 -8.708 -2.745 1.00 65.94 106 LEU A CA 1
ATOM 778 C C . LEU A 1 106 ? 11.562 -8.696 -1.222 1.00 65.94 106 LEU A C 1
ATOM 780 O O . LEU A 1 106 ? 12.546 -9.163 -0.649 1.00 65.94 106 LEU A O 1
ATOM 784 N N . GLY A 1 107 ? 10.518 -8.188 -0.580 1.00 66.75 107 GLY A N 1
ATOM 785 C CA . GLY A 1 107 ? 10.421 -8.178 0.873 1.00 66.75 107 GLY A CA 1
ATOM 786 C C . GLY A 1 107 ? 9.247 -7.347 1.364 1.00 66.75 107 GLY A C 1
ATOM 787 O O . GLY A 1 107 ? 8.412 -6.873 0.601 1.00 66.75 107 GLY A O 1
ATOM 788 N N . SER A 1 108 ? 9.170 -7.149 2.664 1.00 70.44 108 SER A N 1
ATOM 789 C CA . SER A 1 108 ? 8.300 -6.136 3.250 1.00 70.44 108 SER A CA 1
ATOM 790 C C . SER A 1 108 ? 8.812 -4.724 2.939 1.00 70.44 108 SER A C 1
ATOM 792 O O . SER A 1 108 ? 9.995 -4.506 2.662 1.00 70.44 108 SER A O 1
ATOM 794 N N . VAL A 1 109 ? 7.942 -3.720 3.052 1.00 72.00 109 VAL A N 1
ATOM 795 C CA . VAL A 1 109 ? 8.346 -2.302 3.004 1.00 72.00 109 VAL A CA 1
ATOM 796 C C . VAL A 1 109 ? 9.460 -1.998 4.017 1.00 72.00 109 VAL A C 1
ATOM 798 O O . VAL A 1 109 ? 10.360 -1.215 3.716 1.00 72.00 109 VAL A O 1
ATOM 801 N N . ALA A 1 110 ? 9.433 -2.610 5.206 1.00 68.69 110 ALA A N 1
ATOM 802 C CA . ALA A 1 110 ? 10.491 -2.477 6.206 1.00 68.69 110 ALA A CA 1
ATOM 803 C C . ALA A 1 110 ? 11.836 -3.020 5.704 1.00 68.69 110 ALA A C 1
ATOM 805 O O . ALA A 1 110 ? 12.849 -2.332 5.820 1.00 68.69 110 ALA A O 1
ATOM 806 N N . GLU A 1 111 ? 11.839 -4.212 5.109 1.00 72.25 111 GLU A N 1
ATOM 807 C CA . GLU A 1 111 ? 13.043 -4.829 4.543 1.00 72.25 111 GLU A CA 1
ATOM 808 C C . GLU A 1 111 ? 13.589 -4.006 3.375 1.00 72.25 111 GLU A C 1
ATOM 810 O O . GLU A 1 111 ? 14.778 -3.708 3.354 1.00 72.25 111 GLU A O 1
ATOM 815 N N . LEU A 1 112 ? 12.729 -3.512 2.477 1.00 74.75 112 LEU A N 1
ATOM 816 C CA . LEU A 1 112 ? 13.138 -2.612 1.390 1.00 74.75 112 LEU A CA 1
ATOM 817 C C . LEU A 1 112 ? 13.746 -1.294 1.890 1.00 74.75 112 LEU A C 1
ATOM 819 O O . LEU A 1 112 ? 14.619 -0.728 1.233 1.00 74.75 112 LEU A O 1
ATOM 823 N N . ARG A 1 113 ? 13.296 -0.783 3.043 1.00 74.44 113 ARG A N 1
ATOM 824 C CA . ARG A 1 113 ? 13.891 0.400 3.688 1.00 74.44 113 ARG A CA 1
ATOM 825 C C . ARG A 1 113 ? 15.249 0.088 4.316 1.00 74.44 113 ARG A C 1
ATOM 827 O O . ARG A 1 113 ? 16.121 0.955 4.314 1.00 74.44 113 ARG A O 1
ATOM 834 N N . SER A 1 114 ? 15.410 -1.100 4.896 1.00 70.12 114 SER A N 1
ATOM 835 C CA . SER A 1 114 ? 16.645 -1.531 5.561 1.00 70.12 114 SER A CA 1
ATOM 836 C C . SER A 1 114 ? 17.736 -1.912 4.565 1.00 70.12 114 SER A C 1
ATOM 838 O O . SER A 1 114 ? 18.869 -1.456 4.709 1.00 70.12 114 SER A O 1
ATOM 840 N N . ASP A 1 115 ? 17.375 -2.646 3.517 1.00 65.06 115 ASP A N 1
ATOM 841 C CA . ASP A 1 115 ? 18.249 -3.039 2.409 1.00 65.06 115 ASP A CA 1
ATOM 842 C C . ASP A 1 115 ? 18.218 -2.006 1.283 1.00 65.06 115 ASP A C 1
ATOM 844 O O . ASP A 1 115 ? 18.328 -2.366 0.111 1.00 65.06 115 ASP A O 1
ATOM 848 N N . ARG A 1 116 ? 18.034 -0.726 1.655 1.00 57.31 116 ARG A N 1
ATOM 849 C CA . ARG A 1 116 ? 17.776 0.404 0.758 1.00 57.31 116 ARG A CA 1
ATOM 850 C C . ARG A 1 116 ? 18.601 0.237 -0.518 1.00 57.31 116 ARG A C 1
ATOM 852 O O . ARG A 1 116 ? 19.821 0.434 -0.446 1.00 57.31 116 ARG A O 1
ATOM 859 N N . PRO A 1 117 ? 17.989 -0.119 -1.667 1.00 54.81 117 PRO A N 1
ATOM 860 C CA . PRO A 1 117 ? 18.705 -0.053 -2.929 1.00 54.81 117 PRO A CA 1
ATOM 861 C C . PRO A 1 117 ? 19.185 1.390 -3.021 1.00 54.81 117 PRO A C 1
ATOM 863 O O . PRO A 1 117 ? 18.360 2.297 -2.922 1.00 54.81 117 PRO A O 1
ATOM 866 N N . ALA A 1 118 ? 20.511 1.582 -3.004 1.00 52.69 118 ALA A N 1
ATOM 867 C CA . ALA A 1 118 ? 21.156 2.865 -2.729 1.00 52.69 118 ALA A CA 1
ATOM 868 C C . ALA A 1 118 ? 20.449 3.952 -3.526 1.00 52.69 118 ALA A C 1
ATOM 870 O O . ALA A 1 118 ? 20.620 3.893 -4.734 1.00 52.69 118 ALA A O 1
ATOM 871 N N . ASP A 1 119 ? 19.632 4.807 -2.870 1.00 51.16 119 ASP A N 1
ATOM 872 C CA . ASP A 1 119 ? 18.614 5.685 -3.490 1.00 51.16 119 ASP A CA 1
ATOM 873 C C . ASP A 1 119 ? 18.955 5.957 -4.952 1.00 51.16 119 ASP A C 1
ATOM 875 O O . ASP A 1 119 ? 19.727 6.866 -5.260 1.00 51.16 119 ASP A O 1
ATOM 879 N N . GLY A 1 120 ? 18.493 5.062 -5.826 1.00 48.53 120 GLY A N 1
ATOM 880 C CA . GLY A 1 120 ? 19.050 5.007 -7.163 1.00 48.53 120 GLY A CA 1
ATOM 881 C C . GLY A 1 120 ? 18.599 6.254 -7.890 1.00 48.53 120 GLY A C 1
ATOM 882 O O . GLY A 1 120 ? 17.415 6.602 -7.838 1.00 48.53 120 GLY A O 1
ATOM 883 N N . ASP A 1 121 ? 19.491 6.875 -8.652 1.00 56.66 121 ASP A N 1
ATOM 884 C CA . ASP A 1 121 ? 19.150 7.845 -9.703 1.00 56.66 121 ASP A CA 1
ATOM 885 C C . ASP A 1 121 ? 18.248 7.225 -10.808 1.00 56.66 121 ASP A C 1
ATOM 887 O O . ASP A 1 121 ? 18.114 7.756 -11.911 1.00 56.66 121 ASP A O 1
ATOM 891 N N . GLU A 1 122 ? 17.608 6.090 -10.528 1.00 65.25 122 GLU A N 1
ATOM 892 C CA . GLU A 1 122 ? 16.918 5.213 -11.448 1.00 65.25 122 GLU A CA 1
ATOM 893 C C . GLU A 1 122 ? 15.414 5.260 -11.181 1.00 65.25 122 GLU A C 1
ATOM 895 O O . GLU A 1 122 ? 14.934 5.168 -10.048 1.00 65.25 122 GLU A O 1
ATOM 900 N N . ALA A 1 123 ? 14.656 5.430 -12.261 1.00 75.31 123 ALA A N 1
ATOM 901 C CA . ALA A 1 123 ? 13.220 5.226 -12.237 1.00 75.31 123 ALA A CA 1
ATOM 902 C C . ALA A 1 123 ? 12.934 3.730 -12.075 1.00 75.31 123 ALA A C 1
ATOM 904 O O . ALA A 1 123 ? 13.764 2.888 -12.418 1.00 75.31 123 ALA A O 1
ATOM 905 N N . GLY A 1 124 ? 11.743 3.381 -11.609 1.00 80.31 124 GLY A N 1
ATOM 906 C CA . GLY A 1 124 ? 11.383 1.979 -11.477 1.00 80.31 124 GLY A CA 1
ATOM 907 C C . GLY A 1 124 ? 9.923 1.749 -11.163 1.00 80.31 124 GLY A C 1
ATOM 908 O O . GLY A 1 124 ? 9.089 2.654 -11.237 1.00 80.31 124 GLY A O 1
ATOM 909 N N . TRP A 1 125 ? 9.635 0.503 -10.822 1.00 84.56 125 TRP A N 1
ATOM 910 C CA . TRP A 1 125 ? 8.306 0.008 -10.533 1.00 84.56 125 TRP A CA 1
ATOM 911 C C . TRP A 1 125 ? 8.292 -0.576 -9.128 1.00 84.56 125 TRP A C 1
ATOM 913 O O . TRP A 1 125 ? 9.056 -1.488 -8.815 1.00 84.56 125 TRP A O 1
ATOM 923 N N . LEU A 1 126 ? 7.411 -0.044 -8.285 1.00 84.88 126 LEU A N 1
ATOM 924 C CA . LEU A 1 126 ? 7.113 -0.630 -6.986 1.00 84.88 126 LEU A CA 1
ATOM 925 C C . LEU A 1 126 ? 5.801 -1.402 -7.110 1.00 84.88 126 LEU A C 1
ATOM 927 O O . LEU A 1 126 ? 4.752 -0.804 -7.345 1.00 84.88 126 LEU A O 1
ATOM 931 N N . VAL A 1 127 ? 5.863 -2.721 -6.974 1.00 84.81 127 VAL A N 1
ATOM 932 C CA . VAL A 1 127 ? 4.682 -3.580 -6.908 1.00 84.81 127 VAL A CA 1
ATOM 933 C C . VAL A 1 127 ? 4.377 -3.840 -5.443 1.00 84.81 127 VAL A C 1
ATOM 935 O O . VAL A 1 127 ? 5.251 -4.286 -4.709 1.00 84.81 127 VAL A O 1
ATOM 938 N N . ILE A 1 128 ? 3.160 -3.552 -5.007 1.00 82.94 128 ILE A N 1
ATOM 939 C CA . ILE A 1 128 ? 2.716 -3.804 -3.639 1.00 82.94 128 ILE A CA 1
ATOM 940 C C . ILE A 1 128 ? 1.469 -4.666 -3.659 1.00 82.94 128 ILE A C 1
ATOM 942 O O . ILE A 1 128 ? 0.524 -4.385 -4.397 1.00 82.94 128 ILE A O 1
ATOM 946 N N . GLU A 1 129 ? 1.444 -5.692 -2.821 1.00 74.81 129 GLU A N 1
ATOM 947 C CA . GLU A 1 129 ? 0.174 -6.289 -2.434 1.00 74.81 129 GLU A CA 1
ATOM 948 C C . GLU A 1 129 ? -0.480 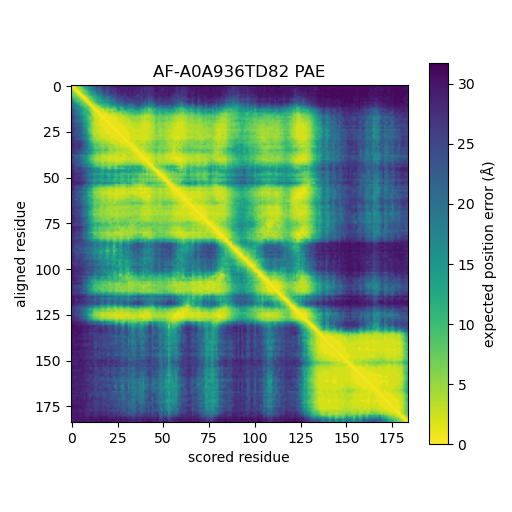-5.298 -1.487 1.00 74.81 129 GLU A C 1
ATOM 950 O O . GLU A 1 129 ? 0.040 -5.055 -0.400 1.00 74.81 129 GLU A O 1
ATOM 955 N N . ALA A 1 130 ? -1.579 -4.658 -1.894 1.00 61.69 130 ALA A N 1
ATOM 956 C CA . ALA A 1 130 ? -2.336 -3.876 -0.934 1.00 61.69 130 ALA A CA 1
ATOM 957 C C . ALA A 1 130 ? -2.827 -4.864 0.129 1.00 61.69 130 ALA A C 1
ATOM 959 O O . ALA A 1 130 ? -3.694 -5.688 -0.151 1.00 61.69 130 ALA A O 1
ATOM 960 N N . GLU A 1 131 ? -2.231 -4.830 1.323 1.00 51.41 131 GLU A N 1
ATOM 961 C CA . GLU A 1 131 ? -2.705 -5.653 2.426 1.00 51.41 131 GLU A CA 1
ATOM 962 C C . GLU A 1 131 ? -4.190 -5.336 2.624 1.00 51.41 131 GLU A C 1
ATOM 964 O O . GLU A 1 131 ? -4.580 -4.191 2.901 1.00 51.41 131 GLU A O 1
ATOM 969 N N . ALA A 1 132 ? -5.033 -6.368 2.521 1.00 45.03 132 ALA A N 1
ATOM 970 C CA . ALA A 1 132 ? -6.285 -6.349 3.250 1.00 45.03 132 ALA A CA 1
ATOM 971 C C . ALA A 1 132 ? -5.900 -5.974 4.683 1.00 45.03 132 ALA A C 1
ATOM 973 O O . ALA A 1 132 ? -4.975 -6.596 5.212 1.00 45.03 132 ALA A O 1
ATOM 974 N N . PRO A 1 133 ? -6.529 -4.962 5.309 1.00 43.25 133 PRO A N 1
ATOM 975 C CA . PRO A 1 133 ? -6.253 -4.719 6.706 1.00 43.25 133 PRO A CA 1
ATOM 976 C C . PRO A 1 133 ? -6.545 -6.051 7.382 1.00 43.25 133 PRO A C 1
ATOM 978 O O . PRO A 1 133 ? -7.684 -6.530 7.353 1.00 43.25 133 PRO A O 1
ATOM 981 N N . THR A 1 134 ? -5.522 -6.681 7.952 1.00 49.59 134 THR A N 1
ATOM 982 C CA . THR A 1 134 ? -5.771 -7.560 9.077 1.00 49.59 134 THR A CA 1
ATOM 983 C C . THR A 1 134 ? -6.654 -6.725 9.984 1.00 49.59 134 THR A C 1
ATOM 985 O O . THR A 1 134 ? -6.322 -5.573 10.279 1.00 49.59 134 THR A O 1
ATOM 988 N N . GLU A 1 135 ? -7.868 -7.214 10.268 1.00 58.91 135 GLU A N 1
ATOM 989 C CA . GLU A 1 135 ? -8.737 -6.545 11.229 1.00 58.91 135 GLU A CA 1
ATOM 990 C C . GLU A 1 135 ? -7.849 -6.135 12.390 1.00 58.91 135 GLU A C 1
ATOM 992 O O . GLU A 1 135 ? -7.192 -7.017 12.946 1.00 58.91 135 GLU A O 1
ATOM 997 N N . ALA A 1 136 ? -7.787 -4.826 12.683 1.00 67.75 136 ALA A N 1
ATOM 998 C CA . ALA A 1 136 ? -6.913 -4.302 13.723 1.00 67.75 136 ALA A CA 1
ATOM 999 C C . ALA A 1 136 ? -7.016 -5.241 14.917 1.00 67.75 136 ALA A C 1
ATOM 1001 O O . ALA A 1 136 ? -8.127 -5.498 15.402 1.00 67.75 136 ALA A O 1
ATOM 1002 N N . THR A 1 137 ? -5.902 -5.868 15.277 1.00 77.56 137 THR A N 1
ATOM 1003 C CA . THR A 1 137 ? -5.930 -6.926 16.276 1.00 77.56 137 THR A CA 1
ATOM 1004 C C . THR A 1 137 ? -6.384 -6.316 17.591 1.00 77.56 137 THR A C 1
ATOM 1006 O O . THR A 1 137 ? -6.181 -5.126 17.853 1.00 77.56 137 THR A O 1
ATOM 1009 N N . ASP A 1 138 ? -6.998 -7.119 18.456 1.00 82.38 138 ASP A N 1
ATOM 1010 C CA . ASP A 1 138 ? -7.429 -6.600 19.753 1.00 82.38 138 ASP A CA 1
ATOM 1011 C C . ASP A 1 138 ? -6.233 -6.041 20.549 1.00 82.38 138 ASP A C 1
ATOM 1013 O O . ASP A 1 138 ? -6.393 -5.060 21.266 1.00 82.38 138 ASP A O 1
ATOM 1017 N N . ALA A 1 139 ? -5.015 -6.559 20.342 1.00 80.56 139 ALA A N 1
ATOM 1018 C CA . ALA A 1 139 ? -3.786 -6.025 20.933 1.00 80.56 139 ALA A CA 1
ATOM 1019 C C . ALA A 1 139 ? -3.434 -4.605 20.440 1.00 80.56 139 ALA A C 1
ATOM 1021 O O . ALA A 1 139 ? -3.096 -3.739 21.249 1.00 80.56 139 ALA A O 1
ATOM 1022 N N . GLU A 1 140 ? -3.541 -4.340 19.135 1.00 81.50 140 GLU A N 1
ATOM 1023 C CA . GLU A 1 140 ? -3.295 -3.010 18.554 1.00 81.50 140 GLU A CA 1
ATOM 1024 C C . GLU A 1 140 ? -4.352 -1.997 19.006 1.00 81.50 140 GLU A C 1
ATOM 1026 O O . GLU A 1 140 ? -4.020 -0.875 19.404 1.00 81.50 140 GLU A O 1
ATOM 1031 N N . LEU A 1 141 ? -5.623 -2.414 19.013 1.00 88.81 141 LEU A N 1
ATOM 1032 C CA . LEU A 1 141 ? -6.728 -1.597 19.510 1.00 88.81 141 LEU A CA 1
ATOM 1033 C C . LEU A 1 141 ? -6.552 -1.281 20.999 1.00 88.81 141 LEU A C 1
ATOM 1035 O O . LEU A 1 141 ? -6.707 -0.125 21.392 1.00 88.81 141 LEU A O 1
ATOM 1039 N N . LEU A 1 142 ? -6.179 -2.265 21.823 1.00 90.06 142 LEU A N 1
ATOM 1040 C CA . LEU A 1 142 ? -5.918 -2.072 23.252 1.00 90.06 142 LEU A CA 1
ATOM 1041 C C . LEU A 1 142 ? -4.745 -1.117 23.497 1.00 90.06 142 LEU A C 1
ATOM 1043 O O . LEU A 1 142 ? -4.879 -0.203 24.309 1.00 90.06 142 LEU A O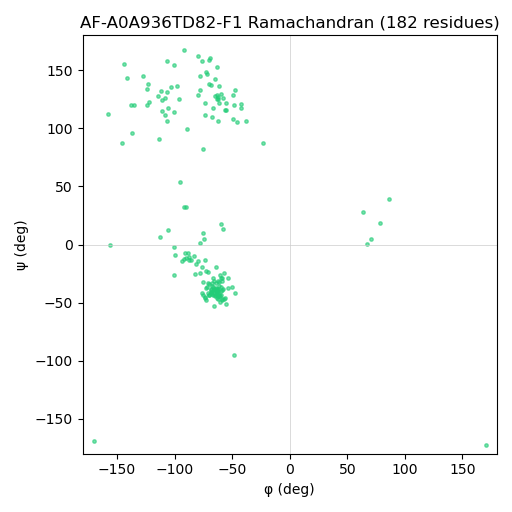 1
ATOM 1047 N N . GLY A 1 143 ? -3.642 -1.240 22.753 1.00 87.75 143 GLY A N 1
ATOM 1048 C CA . GLY A 1 143 ? -2.509 -0.316 22.863 1.00 87.75 143 GLY A CA 1
ATOM 1049 C C . GLY A 1 143 ? -2.894 1.139 22.560 1.00 87.75 143 GLY A C 1
ATOM 1050 O O . GLY A 1 143 ? -2.534 2.057 23.305 1.00 87.75 143 GLY A O 1
ATOM 1051 N N . ALA A 1 144 ? -3.687 1.358 21.506 1.00 87.19 144 ALA A N 1
ATOM 1052 C CA . ALA A 1 144 ? -4.194 2.683 21.148 1.00 87.19 144 ALA A CA 1
ATOM 1053 C C . ALA A 1 144 ? -5.195 3.229 22.184 1.00 87.19 144 ALA A C 1
ATOM 1055 O O . ALA A 1 144 ? -5.139 4.409 22.549 1.00 87.19 144 ALA A O 1
ATOM 1056 N N . ILE A 1 145 ? -6.081 2.369 22.698 1.00 91.06 145 ILE A N 1
ATOM 1057 C CA . ILE A 1 145 ? -7.029 2.703 23.766 1.00 91.06 145 ILE A CA 1
ATOM 1058 C C . ILE A 1 145 ? -6.281 3.136 25.032 1.00 91.06 145 ILE A C 1
ATOM 1060 O O . ILE A 1 145 ? -6.583 4.193 25.588 1.00 91.06 145 ILE A O 1
ATOM 1064 N N . GLU A 1 146 ? -5.292 2.364 25.483 1.00 90.50 146 GLU A N 1
ATOM 1065 C CA . GLU A 1 146 ? -4.508 2.678 26.678 1.00 90.50 146 GLU A CA 1
ATOM 1066 C C . GLU A 1 146 ? -3.752 4.001 26.543 1.00 90.50 146 GLU A C 1
ATOM 1068 O O . GLU A 1 146 ? -3.728 4.800 27.483 1.00 90.50 146 GLU A O 1
ATOM 1073 N N . ALA A 1 147 ? -3.152 4.260 25.377 1.00 86.94 147 ALA A N 1
ATOM 1074 C CA . ALA A 1 147 ? -2.464 5.516 25.105 1.00 86.94 147 ALA A CA 1
ATOM 1075 C C . ALA A 1 147 ? -3.421 6.716 25.199 1.00 86.94 147 ALA A C 1
ATOM 1077 O O . ALA A 1 147 ? -3.092 7.722 25.828 1.00 86.94 147 ALA A O 1
ATOM 1078 N N . ALA A 1 148 ? -4.625 6.603 24.634 1.00 86.00 148 ALA A N 1
ATOM 1079 C CA . ALA A 1 148 ? -5.645 7.647 24.698 1.00 86.00 148 ALA A CA 1
ATOM 1080 C C . ALA A 1 148 ? -6.203 7.844 26.120 1.00 86.00 148 ALA A C 1
ATOM 1082 O O . ALA A 1 148 ? -6.354 8.979 26.576 1.00 86.00 148 ALA A O 1
ATOM 1083 N N . LEU A 1 149 ? -6.443 6.761 26.868 1.00 86.12 149 LEU A N 1
ATOM 1084 C CA . LEU A 1 149 ? -6.884 6.843 28.265 1.00 86.12 149 LEU A CA 1
ATOM 1085 C C . LEU A 1 149 ? -5.816 7.477 29.171 1.00 86.12 149 LEU A C 1
ATOM 1087 O O . LEU A 1 149 ? -6.154 8.296 30.025 1.00 86.12 149 LEU A O 1
ATOM 1091 N N . LYS A 1 150 ? -4.523 7.187 28.953 1.00 87.25 150 LYS A N 1
ATOM 1092 C CA . LYS A 1 150 ? -3.405 7.836 29.672 1.00 87.25 150 LYS A CA 1
ATOM 1093 C C . LYS A 1 150 ? -3.361 9.354 29.463 1.00 87.25 150 LYS A C 1
ATOM 1095 O O . LYS A 1 150 ? -2.895 10.068 30.347 1.00 87.25 150 LYS A O 1
ATOM 1100 N N . ARG A 1 151 ? -3.884 9.864 28.340 1.00 84.88 151 ARG A N 1
ATOM 1101 C CA . ARG A 1 151 ? -4.025 11.310 28.071 1.00 84.88 151 ARG A CA 1
ATOM 1102 C C . ARG A 1 151 ? -5.219 11.959 28.787 1.00 84.88 151 ARG A C 1
ATOM 1104 O O . ARG A 1 151 ? -5.447 13.154 28.618 1.00 84.88 151 ARG A O 1
ATOM 1111 N N . GLY A 1 152 ? -5.977 11.203 29.586 1.00 82.50 152 GLY A N 1
ATOM 1112 C CA . GLY A 1 152 ? -7.149 11.700 30.311 1.00 82.50 152 GLY A CA 1
ATOM 1113 C C . GLY A 1 152 ? -8.400 11.841 29.440 1.00 82.50 152 GLY A C 1
ATOM 1114 O O . GLY A 1 152 ? -9.328 12.568 29.799 1.00 82.50 152 GLY A O 1
ATOM 1115 N N . GLU A 1 153 ? -8.443 11.179 28.281 1.00 84.38 153 GLU A N 1
ATOM 1116 C CA . GLU A 1 153 ? -9.633 11.155 27.433 1.00 84.38 153 GLU A CA 1
ATOM 1117 C C . GLU A 1 153 ? -10.743 10.297 28.061 1.00 84.38 153 GLU A C 1
ATOM 1119 O O . GLU A 1 153 ? -10.488 9.301 28.738 1.00 84.38 153 GLU A O 1
ATOM 1124 N N . SER A 1 154 ? -12.007 10.674 27.844 1.00 86.62 154 SER A N 1
ATOM 1125 C CA . SER A 1 154 ? -13.129 9.869 28.329 1.00 86.62 154 SER A CA 1
ATOM 1126 C C . SER A 1 154 ? -13.292 8.589 27.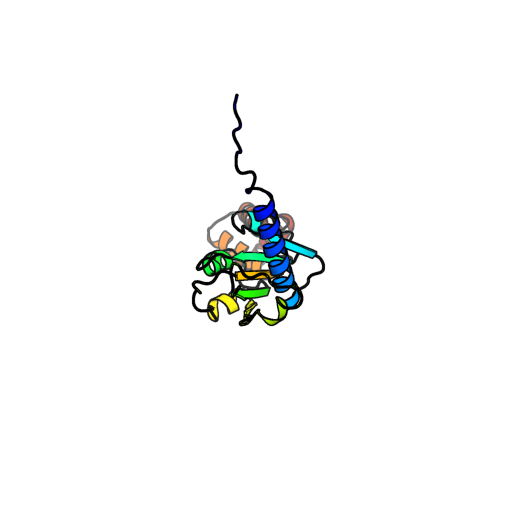493 1.00 86.62 154 SER A C 1
ATOM 1128 O O . SER A 1 154 ? -13.088 8.637 26.278 1.00 86.62 154 SER A O 1
ATOM 1130 N N . PRO A 1 155 ? -13.773 7.473 28.077 1.00 85.88 155 PRO A N 1
ATOM 1131 C CA . PRO A 1 155 ? -13.974 6.197 27.377 1.00 85.88 155 PRO A CA 1
ATOM 1132 C C . PRO A 1 155 ? -14.708 6.301 26.030 1.00 85.88 155 PRO A C 1
ATOM 1134 O O . PRO A 1 155 ? -14.323 5.692 25.035 1.00 85.88 155 PRO A O 1
ATOM 1137 N N . SER A 1 156 ? -15.756 7.129 25.968 1.00 87.56 156 SER A N 1
ATOM 1138 C CA . SER A 1 156 ? -16.540 7.347 24.743 1.00 87.56 156 SER A CA 1
ATOM 1139 C C . SER A 1 156 ? -15.778 8.145 23.677 1.00 87.56 156 SER A C 1
ATOM 1141 O O . SER A 1 156 ? -15.979 7.9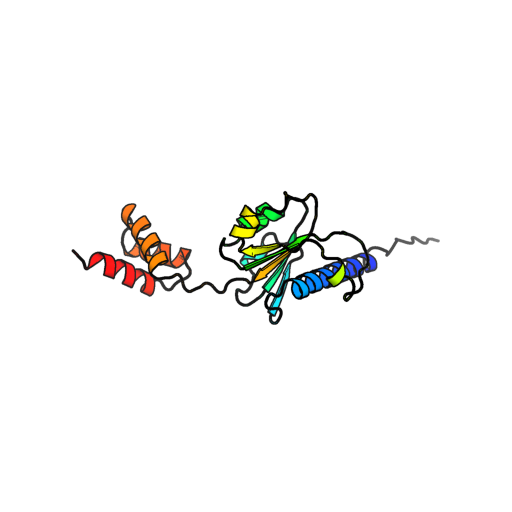13 22.480 1.00 87.56 156 SER A O 1
ATOM 1143 N N . ARG A 1 157 ? -14.906 9.079 24.093 1.00 87.56 157 ARG A N 1
ATOM 1144 C CA . ARG A 1 157 ? -14.049 9.861 23.190 1.00 87.56 157 ARG A CA 1
ATOM 1145 C C . ARG A 1 157 ? -12.919 8.991 22.643 1.00 87.56 157 ARG A C 1
ATOM 1147 O O . ARG A 1 157 ? -12.761 8.957 21.427 1.00 87.56 157 ARG A O 1
ATOM 1154 N N . THR A 1 158 ? -12.267 8.209 23.503 1.00 90.19 158 THR A N 1
ATOM 1155 C CA . THR A 1 158 ? -11.256 7.215 23.119 1.00 90.19 158 THR A CA 1
ATOM 1156 C C . THR A 1 158 ? -11.806 6.225 22.099 1.00 90.19 158 THR A C 1
ATOM 1158 O O . THR A 1 158 ? -11.239 6.075 21.021 1.00 90.19 158 THR A O 1
ATOM 1161 N N . ALA A 1 159 ? -12.967 5.618 22.378 1.00 88.44 159 ALA A N 1
ATOM 1162 C CA . ALA A 1 159 ? -13.567 4.650 21.464 1.00 88.44 159 ALA A CA 1
ATOM 1163 C C . ALA A 1 159 ? -13.902 5.255 20.095 1.00 88.44 159 ALA A C 1
ATOM 1165 O O . ALA A 1 159 ? -13.789 4.585 19.077 1.00 88.44 159 ALA A O 1
ATOM 1166 N N . LYS A 1 160 ? -14.321 6.527 20.057 1.00 85.56 160 LYS A N 1
ATOM 1167 C CA . LYS A 1 160 ? -14.605 7.230 18.801 1.00 85.56 160 LYS A CA 1
ATOM 1168 C C . LYS A 1 160 ? -13.326 7.527 18.013 1.00 85.56 160 LYS A C 1
ATOM 1170 O O . LYS A 1 160 ? -13.346 7.361 16.800 1.00 85.56 160 LYS A O 1
ATOM 1175 N N . ALA A 1 161 ? -12.269 7.984 18.684 1.00 81.25 161 ALA A N 1
ATOM 1176 C CA . ALA A 1 161 ? -10.996 8.316 18.050 1.00 81.25 161 ALA A CA 1
ATOM 1177 C C . ALA A 1 161 ? -10.322 7.059 17.483 1.00 81.25 161 ALA A C 1
ATOM 1179 O O . ALA A 1 161 ? -10.097 6.979 16.284 1.00 81.25 161 ALA A O 1
ATOM 1180 N N . VAL A 1 162 ? -10.152 6.023 18.308 1.00 82.56 162 VAL A N 1
ATOM 1181 C CA . VAL A 1 162 ? -9.520 4.761 17.891 1.00 82.56 162 VAL A CA 1
ATOM 1182 C C . VAL A 1 162 ? -10.340 4.052 16.804 1.00 82.56 162 VAL A C 1
ATOM 1184 O O . VAL A 1 162 ? -9.779 3.538 15.846 1.00 82.56 162 VAL A O 1
ATOM 1187 N N . ALA A 1 163 ? -11.675 4.071 16.873 1.00 80.44 163 ALA A N 1
ATOM 1188 C CA . ALA A 1 163 ? -12.501 3.505 15.802 1.00 80.44 163 ALA A CA 1
ATOM 1189 C C . ALA A 1 163 ? -12.323 4.222 14.456 1.00 80.44 163 ALA A C 1
ATOM 1191 O O . ALA A 1 163 ? -12.336 3.572 13.413 1.00 80.44 163 ALA A O 1
ATOM 1192 N N . ALA A 1 164 ? -12.169 5.549 14.477 1.00 74.19 164 ALA A N 1
ATOM 1193 C CA . ALA A 1 164 ? -11.925 6.332 13.271 1.00 74.19 164 ALA A CA 1
ATOM 1194 C C . ALA A 1 164 ? -10.520 6.075 12.710 1.00 74.19 164 ALA A C 1
ATOM 1196 O O . ALA A 1 164 ? -10.387 5.860 11.509 1.00 74.19 164 ALA A O 1
ATOM 1197 N N . ASP A 1 165 ? -9.508 6.033 13.578 1.00 75.75 165 ASP A N 1
ATOM 1198 C CA . ASP A 1 165 ? -8.106 5.846 13.192 1.00 75.75 165 ASP A CA 1
ATOM 1199 C C . ASP A 1 165 ? -7.844 4.445 12.613 1.00 75.75 165 ASP A C 1
ATOM 1201 O O . ASP A 1 165 ? -7.079 4.300 11.664 1.00 75.75 165 ASP A O 1
ATOM 1205 N N . PHE A 1 166 ? -8.518 3.418 13.141 1.00 73.19 166 PHE A N 1
ATOM 1206 C CA . PHE A 1 166 ? -8.343 2.021 12.722 1.00 73.19 166 PHE A CA 1
ATOM 1207 C C . PHE A 1 166 ? -9.439 1.518 11.768 1.00 73.19 166 PHE A C 1
ATOM 1209 O O . PHE A 1 166 ? -9.393 0.375 11.319 1.00 73.19 166 PHE A O 1
ATOM 1216 N N . GLY A 1 167 ? -10.445 2.343 11.453 1.00 69.31 167 GLY A N 1
ATOM 1217 C CA . GLY A 1 167 ? -11.532 1.975 10.538 1.00 69.31 167 GLY A CA 1
ATOM 1218 C C . GLY A 1 167 ? -12.409 0.812 11.025 1.00 69.31 167 GLY A C 1
ATOM 1219 O O . GLY A 1 167 ? -12.972 0.087 10.207 1.00 69.31 167 GLY A O 1
ATOM 1220 N N . VAL A 1 168 ? -12.531 0.623 12.342 1.00 79.62 168 VAL A N 1
ATOM 1221 C CA . VAL A 1 168 ? -13.304 -0.466 12.968 1.00 79.62 168 VAL A CA 1
ATOM 1222 C C . VAL A 1 168 ? -14.612 0.047 13.591 1.00 79.62 168 VAL A C 1
ATOM 1224 O O . VAL A 1 168 ? -14.726 1.228 13.927 1.00 79.62 168 VAL A O 1
ATOM 1227 N N . PRO A 1 169 ? -15.635 -0.807 13.804 1.00 80.94 169 PRO A N 1
ATOM 1228 C CA . PRO A 1 169 ? -16.879 -0.376 14.434 1.00 80.94 169 PRO A CA 1
ATOM 1229 C C . PRO A 1 169 ? -16.651 0.190 15.840 1.00 80.94 169 PRO A C 1
ATOM 1231 O O . PRO A 1 169 ? -16.087 -0.477 16.707 1.00 80.94 169 PRO A O 1
ATOM 1234 N N . LYS A 1 170 ? -17.196 1.384 16.119 1.00 84.00 170 LYS A N 1
ATOM 1235 C CA . LYS A 1 170 ? -17.097 2.034 17.442 1.00 84.00 170 LYS A CA 1
ATOM 1236 C C . LYS A 1 170 ? -17.494 1.109 18.597 1.00 84.00 170 LYS A C 1
ATOM 1238 O O . LYS A 1 170 ? -16.897 1.185 19.664 1.00 84.00 170 LYS A O 1
ATOM 1243 N N . ARG A 1 171 ? -18.499 0.252 18.392 1.00 87.25 171 ARG A N 1
ATOM 1244 C CA . ARG A 1 171 ? -18.971 -0.701 19.406 1.00 87.25 171 ARG A CA 1
ATOM 1245 C C . ARG A 1 171 ? -17.877 -1.689 19.821 1.00 87.25 171 ARG A C 1
ATOM 1247 O O . ARG A 1 171 ? -17.668 -1.850 21.010 1.00 87.25 171 ARG A O 1
ATOM 1254 N N . ARG A 1 172 ? -17.128 -2.239 18.860 1.00 86.06 172 ARG A N 1
ATOM 1255 C CA . ARG A 1 172 ? -16.009 -3.159 19.115 1.00 86.06 172 ARG A CA 1
ATOM 1256 C C . ARG A 1 172 ? -14.944 -2.509 20.000 1.00 86.06 172 ARG A C 1
ATOM 1258 O O . ARG A 1 172 ? -14.534 -3.076 21.003 1.00 86.06 172 ARG A O 1
ATOM 1265 N N . VAL A 1 173 ? -14.554 -1.280 19.668 1.00 88.94 173 VAL A N 1
ATOM 1266 C CA . VAL A 1 173 ? -13.581 -0.510 20.459 1.00 88.94 173 VAL A CA 1
ATOM 1267 C C . VAL A 1 173 ? -14.139 -0.163 21.839 1.00 88.94 173 VAL A C 1
ATOM 1269 O O . VAL A 1 173 ? -13.419 -0.212 22.828 1.00 88.94 173 VAL A O 1
ATOM 1272 N N . TYR A 1 174 ? -15.425 0.179 21.931 1.00 88.94 174 TYR A N 1
ATOM 1273 C CA . TYR A 1 174 ? -16.064 0.504 23.204 1.00 88.94 174 TYR A CA 1
ATOM 1274 C C . TYR A 1 174 ? -16.127 -0.703 24.148 1.00 88.94 174 TYR A C 1
ATOM 1276 O O . TYR A 1 174 ? -15.865 -0.540 25.336 1.00 88.94 174 TYR A O 1
ATOM 1284 N N . ASP A 1 175 ? -16.395 -1.900 23.627 1.00 89.00 175 ASP A N 1
ATOM 1285 C CA . ASP A 1 175 ? -16.396 -3.137 24.412 1.00 89.00 175 ASP A CA 1
ATOM 1286 C C . ASP A 1 175 ? -14.987 -3.435 24.977 1.00 89.00 175 ASP A C 1
ATOM 1288 O O . ASP A 1 175 ? -14.863 -3.755 26.159 1.00 89.00 175 ASP A O 1
ATOM 1292 N N . LEU A 1 176 ? -13.923 -3.195 24.194 1.00 89.12 176 LEU A N 1
ATOM 1293 C CA . LEU A 1 176 ? -12.521 -3.289 24.647 1.00 89.12 176 LEU A CA 1
ATOM 1294 C C . LEU A 1 176 ? -12.152 -2.227 25.702 1.00 89.12 176 LEU A C 1
ATOM 1296 O O . LEU A 1 176 ? -11.431 -2.498 26.663 1.00 89.12 176 LEU A O 1
ATOM 1300 N N . VAL A 1 177 ? -12.657 -0.999 25.554 1.00 89.62 177 VAL A N 1
ATOM 1301 C CA . VAL A 1 177 ? -12.481 0.061 26.562 1.00 89.62 177 VAL A CA 1
ATOM 1302 C C . VAL A 1 177 ? -13.154 -0.331 27.883 1.00 89.62 177 VAL A C 1
ATOM 1304 O O . VAL A 1 177 ? -12.610 -0.060 28.953 1.00 89.62 177 VAL A O 1
ATOM 1307 N N . LEU A 1 178 ? -14.334 -0.956 27.827 1.00 85.69 178 LEU A N 1
ATOM 1308 C CA . LEU A 1 178 ? -15.064 -1.393 29.017 1.00 85.69 178 LEU A CA 1
ATOM 1309 C C . LEU A 1 178 ? -14.404 -2.592 29.702 1.00 85.69 178 LEU A C 1
ATOM 1311 O O . LEU A 1 178 ? -14.372 -2.617 30.931 1.00 85.69 178 LEU A O 1
ATOM 1315 N N . SER A 1 179 ? -13.830 -3.539 28.951 1.00 83.81 179 SER A N 1
ATOM 1316 C CA . SER A 1 179 ? -13.092 -4.662 29.545 1.00 83.81 179 SER A CA 1
ATOM 1317 C C . SER A 1 179 ? -11.863 -4.204 30.338 1.00 83.81 179 SER A C 1
ATOM 1319 O O . SER A 1 179 ? -11.563 -4.790 31.368 1.00 83.81 179 SER A O 1
ATOM 1321 N N . LEU A 1 180 ? -11.211 -3.105 29.938 1.00 79.12 180 LEU A N 1
ATOM 1322 C CA . LEU A 1 180 ? -10.108 -2.497 30.701 1.00 79.12 180 LEU A CA 1
ATOM 1323 C C . LEU A 1 180 ? -10.561 -1.810 32.003 1.00 79.12 180 LEU A C 1
ATOM 1325 O O . LEU A 1 180 ? -9.760 -1.606 32.913 1.00 79.12 180 LEU A O 1
ATOM 1329 N N . GLY A 1 181 ? -11.831 -1.407 32.087 1.00 66.31 181 GLY A N 1
ATOM 1330 C CA . GLY A 1 181 ? -12.403 -0.743 33.261 1.00 66.31 181 GLY A CA 1
ATOM 1331 C C . GLY A 1 181 ? -13.009 -1.694 34.297 1.00 66.31 181 GLY A C 1
ATOM 1332 O O . GLY A 1 181 ? -13.335 -1.234 35.389 1.00 66.31 181 GLY A O 1
ATOM 1333 N N . GLY A 1 182 ? -13.181 -2.977 33.957 1.00 55.22 182 GLY A N 1
ATOM 1334 C CA . GLY A 1 182 ? -13.829 -3.990 34.800 1.00 55.22 182 GLY A CA 1
ATOM 1335 C C . GLY A 1 182 ? -12.918 -4.696 35.813 1.00 55.22 182 GLY A C 1
ATOM 1336 O O . GLY A 1 182 ? -13.436 -5.319 36.733 1.00 55.22 182 GLY A O 1
ATOM 1337 N N . ASP A 1 183 ? -11.594 -4.567 35.687 1.00 49.22 183 ASP A N 1
ATOM 1338 C CA . ASP A 1 183 ? -10.592 -5.203 36.566 1.00 49.22 183 ASP A CA 1
ATOM 1339 C C . ASP A 1 183 ? -10.173 -4.317 37.767 1.00 49.22 183 ASP A C 1
ATOM 1341 O O . ASP A 1 183 ? -9.023 -4.347 38.215 1.00 49.22 183 ASP A O 1
ATOM 1345 N N . ARG A 1 184 ? -11.081 -3.489 38.299 1.00 42.72 184 ARG A N 1
ATOM 1346 C CA . ARG A 1 184 ? -10.828 -2.647 39.486 1.00 42.72 184 ARG A CA 1
ATOM 1347 C C . ARG A 1 184 ? -11.883 -2.797 40.568 1.00 42.72 184 ARG A C 1
ATOM 1349 O O . ARG A 1 184 ? -13.082 -2.696 40.235 1.00 42.72 184 ARG A O 1
#

Radius of gyration: 22.81 Å; Cα contacts (8 Å, |Δi|>4): 243; chains: 1; bounding box: 40×45×91 Å

Sequence (184 aa):
MPQRIGRSVSRRSEGDRERQRMERALAALAGSGLDSTRFAVLLDPGADLAVLDRSMTAVLAVSPGGLGAVLDRLNANTGAAWVADPHGDQRLDAGAAVEVMHGWHLGSVAELRSDRPADGDEAGWLVIEAEAPTEATDAELLGAIEAALKRGESPSRTAKAVAADFGVPKRRVYDLVLSLGGDR

Organism: NCBI:txid2954438

Foldseek 3Di:
DDDDDDDPPPPPVVVVLVVQVVLLLVLQVVLLPDDPPAEDEAAPCPPCVVVDDLQYKYKYWAAQLRLVVVLVVDDQQWWKKKWFPPDSDDDADSVRSNVPGPDIDTDGSNVCVVVPPPSGSTITIMITNNHPPPQCDLVNLLVQLVVCVVVVDDLLRSLVVSCVVRVHDSVVSSVSSVVVVPPD

Secondary structure (DSSP, 8-state):
---------TTHHHHHHHHHHHHHHHHHHHHH-S--SSEEEESS-TTGGGG--TTSEEEEEE-TT-HHHHHTTS-TTSEEEEEE-S-TT----HHHHHHH----EEEEHHHHHHT-----S--EEEEEE--------HHHHHHHHHHHHHTT--HHHHHHHHHHHHT--HHHHHHHHHHHHS--

pLDDT: mean 70.13, std 14.52, range [32.88, 91.06]

Nearest PDB structures (foldseek):
  4fcy-assembly1_A  TM=7.351E-01  e=1.455E+00  Muvirus mu
  4fcy-assembly1_B  TM=7.336E-01  e=1.455E+00  Muvirus mu
  2ezk-assembly1_A  TM=7.336E-01  e=2.467E+00  Muvirus mu

Mean predicted aligned error: 15.58 Å